Protein AF-A0A7S4AD33-F1 (afdb_monomer)

Structure (mmCIF, N/CA/C/O backbone):
data_AF-A0A7S4AD33-F1
#
_entry.id   AF-A0A7S4AD33-F1
#
loop_
_atom_site.group_PDB
_atom_site.id
_atom_site.type_symbol
_atom_site.label_atom_id
_atom_site.label_alt_id
_atom_site.label_comp_id
_atom_site.label_asym_id
_atom_site.label_entity_id
_atom_site.label_seq_id
_atom_site.pdbx_PDB_ins_code
_atom_site.Cartn_x
_atom_site.Cartn_y
_atom_site.Cartn_z
_atom_site.occupancy
_atom_site.B_iso_or_equiv
_atom_site.auth_seq_id
_atom_site.auth_comp_id
_atom_site.auth_asym_id
_atom_site.auth_atom_id
_atom_site.pdbx_PDB_model_num
ATOM 1 N N . GLY A 1 1 ? -2.928 -12.778 -34.251 1.00 42.62 1 GLY A N 1
ATOM 2 C CA . GLY A 1 1 ? -2.078 -11.945 -33.390 1.00 42.62 1 GLY A CA 1
ATOM 3 C C . GLY A 1 1 ? -2.208 -10.521 -33.848 1.00 42.62 1 GLY A C 1
ATOM 4 O O . GLY A 1 1 ? -2.125 -10.288 -35.050 1.00 42.62 1 GLY A O 1
ATOM 5 N N . GLN A 1 2 ? -2.496 -9.618 -32.921 1.00 41.31 2 GLN A N 1
ATOM 6 C CA . GLN A 1 2 ? -2.455 -8.182 -33.181 1.00 41.31 2 GLN A CA 1
ATOM 7 C C . GLN A 1 2 ? -1.004 -7.771 -33.483 1.00 41.31 2 GLN A C 1
ATOM 9 O O . GLN A 1 2 ? -0.071 -8.432 -33.030 1.00 41.31 2 GLN A O 1
ATOM 14 N N . GLY A 1 3 ? -0.801 -6.717 -34.276 1.00 52.88 3 GLY A N 1
ATOM 15 C CA . GLY A 1 3 ? 0.529 -6.319 -34.768 1.00 52.88 3 GLY A CA 1
ATOM 16 C C . GLY A 1 3 ? 1.547 -5.945 -33.682 1.00 52.88 3 GLY A C 1
ATOM 17 O O . GLY A 1 3 ? 2.739 -5.929 -33.966 1.00 52.88 3 GLY A O 1
ATOM 18 N N . TRP A 1 4 ? 1.092 -5.687 -32.454 1.00 61.00 4 TRP A N 1
ATOM 19 C CA . TRP A 1 4 ? 1.936 -5.358 -31.303 1.00 61.00 4 TRP A CA 1
ATOM 20 C C . TRP A 1 4 ? 2.467 -6.581 -30.543 1.00 61.00 4 TRP A C 1
ATOM 22 O O . TRP A 1 4 ? 3.297 -6.427 -29.656 1.00 61.00 4 TRP A O 1
ATOM 32 N N . GLU A 1 5 ? 2.021 -7.795 -30.879 1.00 49.59 5 GLU A N 1
ATOM 33 C CA . GLU A 1 5 ? 2.492 -9.019 -30.231 1.00 49.59 5 GLU A CA 1
ATOM 34 C C . GL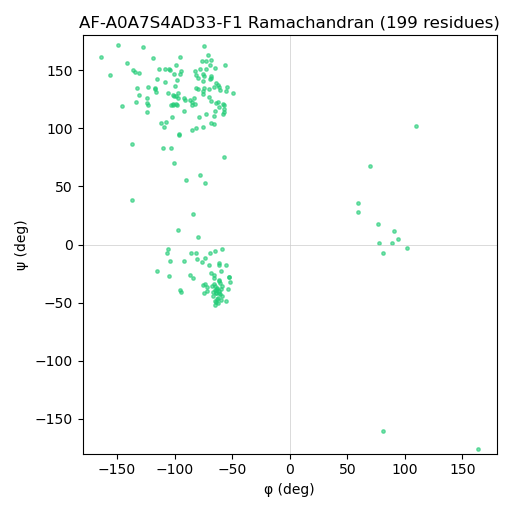U A 1 5 ? 2.741 -10.103 -31.294 1.00 49.59 5 GLU A C 1
ATOM 36 O O . GLU A 1 5 ? 1.841 -10.881 -31.649 1.00 49.59 5 GLU A O 1
ATOM 41 N N . PRO A 1 6 ? 3.948 -10.128 -31.896 1.00 60.38 6 PRO A N 1
ATOM 42 C CA . PRO A 1 6 ? 4.288 -11.128 -32.893 1.00 60.38 6 PRO A CA 1
ATOM 43 C C . PRO A 1 6 ? 4.329 -12.511 -32.232 1.00 60.38 6 PRO A C 1
ATOM 45 O O . PRO A 1 6 ? 5.272 -12.876 -31.535 1.00 60.38 6 PRO A O 1
ATOM 48 N N . TYR A 1 7 ? 3.285 -13.301 -32.464 1.00 63.06 7 TYR A N 1
ATOM 49 C CA . TYR A 1 7 ? 3.225 -14.693 -32.034 1.00 63.06 7 TYR A CA 1
ATOM 50 C C . TYR A 1 7 ? 4.018 -15.579 -33.001 1.00 63.06 7 TYR A C 1
ATOM 52 O O . TYR A 1 7 ? 4.005 -15.374 -34.220 1.00 63.06 7 TYR A O 1
ATOM 60 N N . ARG A 1 8 ? 4.696 -16.602 -32.469 1.00 64.00 8 ARG A N 1
ATOM 61 C CA . ARG A 1 8 ? 5.406 -17.585 -33.296 1.00 64.00 8 ARG A CA 1
ATOM 62 C C . ARG A 1 8 ? 4.412 -18.324 -34.197 1.00 64.00 8 ARG A C 1
ATOM 64 O O . ARG A 1 8 ? 3.508 -19.005 -33.719 1.00 64.00 8 ARG A O 1
ATOM 71 N N . GLY A 1 9 ? 4.583 -18.189 -35.511 1.00 67.69 9 GLY A N 1
ATOM 72 C CA . GLY A 1 9 ? 3.802 -18.928 -36.504 1.00 67.69 9 GLY A CA 1
ATOM 73 C C . GLY A 1 9 ? 4.213 -20.402 -36.604 1.00 67.69 9 GLY A C 1
ATOM 74 O O . GLY A 1 9 ? 5.250 -20.817 -36.091 1.00 67.69 9 GLY A O 1
ATOM 75 N N . ARG A 1 10 ? 3.430 -21.198 -37.343 1.00 69.31 10 ARG A N 1
ATOM 76 C CA . ARG A 1 10 ? 3.645 -22.648 -37.551 1.00 69.31 10 ARG A CA 1
ATOM 77 C C . ARG A 1 10 ? 5.051 -23.022 -38.055 1.00 69.31 10 ARG A C 1
ATOM 79 O O . ARG A 1 10 ? 5.521 -24.113 -37.766 1.00 69.31 10 ARG A O 1
ATOM 86 N N . TYR A 1 11 ? 5.712 -22.117 -38.776 1.00 66.81 11 TYR A N 1
ATOM 87 C CA . TYR A 1 11 ? 7.057 -22.300 -39.342 1.00 66.81 11 TYR A CA 1
ATOM 88 C C . TYR A 1 11 ? 8.186 -21.701 -38.470 1.00 66.81 11 TYR A C 1
ATOM 90 O O . TYR A 1 11 ? 9.312 -21.547 -38.926 1.00 66.81 11 TYR A O 1
ATOM 98 N N . SER A 1 12 ? 7.884 -21.321 -37.219 1.00 61.59 12 SER A N 1
ATOM 99 C CA . SER A 1 12 ? 8.840 -20.790 -36.224 1.00 61.59 12 SER A CA 1
ATOM 100 C C . SER A 1 12 ? 9.180 -21.809 -35.116 1.00 61.59 12 SER A C 1
ATOM 102 O O . SER A 1 12 ? 10.005 -21.538 -34.240 1.00 61.59 12 SER A O 1
ATOM 104 N N . ALA A 1 13 ? 8.546 -22.986 -35.132 1.00 58.34 13 ALA A N 1
ATOM 105 C CA . ALA A 1 13 ? 8.837 -24.080 -34.209 1.00 58.34 13 ALA A CA 1
ATOM 106 C C . ALA A 1 13 ? 10.049 -24.900 -34.683 1.00 58.34 13 ALA A C 1
ATOM 108 O O . ALA A 1 13 ? 10.265 -25.058 -35.882 1.00 58.34 13 ALA A O 1
ATOM 109 N N . THR A 1 14 ? 10.797 -25.468 -33.735 1.00 54.62 14 THR A N 1
ATOM 110 C CA . THR A 1 14 ? 12.026 -26.268 -33.930 1.00 54.62 14 THR A CA 1
ATOM 111 C C . THR A 1 14 ? 11.877 -27.473 -34.865 1.00 54.62 14 THR A C 1
ATOM 113 O O . THR A 1 14 ? 12.875 -27.980 -35.358 1.00 54.62 14 THR A O 1
ATOM 116 N N . THR A 1 15 ? 10.653 -27.930 -35.134 1.00 54.78 15 THR A N 1
ATOM 117 C CA . THR A 1 15 ? 10.349 -29.044 -36.049 1.00 54.78 15 THR A CA 1
ATOM 118 C C . THR A 1 15 ? 10.076 -28.614 -37.496 1.00 54.78 15 THR A C 1
ATOM 120 O O . THR A 1 15 ? 10.084 -29.454 -38.393 1.00 54.78 15 THR A O 1
ATOM 123 N N . HIS A 1 16 ? 9.845 -27.321 -37.743 1.00 56.94 16 HIS A N 1
ATOM 124 C CA . HIS A 1 16 ? 9.573 -26.742 -39.065 1.00 56.94 16 HIS A CA 1
ATOM 125 C C . HIS A 1 16 ? 10.345 -25.432 -39.263 1.00 56.94 16 HIS A C 1
ATOM 127 O O . HIS A 1 16 ? 9.817 -24.468 -39.821 1.00 56.94 16 HIS A O 1
ATOM 133 N N . THR A 1 17 ? 11.579 -25.381 -38.764 1.00 61.03 17 THR A N 1
ATOM 134 C CA . THR A 1 17 ? 12.491 -24.265 -38.992 1.00 61.03 17 THR A CA 1
ATOM 135 C C . THR A 1 17 ? 12.816 -24.184 -40.474 1.00 61.03 17 THR A C 1
ATOM 137 O O . THR A 1 17 ? 13.310 -25.138 -41.068 1.00 61.03 17 THR A O 1
ATOM 140 N N . VAL A 1 18 ? 12.525 -23.035 -41.079 1.00 68.75 18 VAL A N 1
ATOM 141 C CA . VAL A 1 18 ? 12.970 -22.724 -42.435 1.00 68.75 18 VAL A CA 1
ATOM 142 C C . VAL A 1 18 ? 14.476 -22.448 -42.364 1.00 68.75 18 VAL A C 1
ATOM 144 O O . VAL A 1 18 ? 14.858 -21.466 -41.723 1.00 68.75 18 VAL A O 1
ATOM 147 N N . PRO A 1 19 ? 15.345 -23.298 -42.942 1.00 70.44 19 PRO A N 1
ATOM 148 C CA . PRO A 1 19 ? 16.782 -23.082 -42.867 1.00 70.44 19 PRO A CA 1
ATOM 149 C C . PRO A 1 19 ? 17.160 -21.867 -43.719 1.00 70.44 19 PRO A C 1
ATOM 151 O O . PRO A 1 19 ? 16.810 -21.790 -44.899 1.00 70.44 19 PRO A O 1
ATOM 154 N N . LEU A 1 20 ? 17.873 -20.922 -43.108 1.00 75.06 20 LEU A N 1
ATOM 155 C CA . LEU A 1 20 ? 18.565 -19.846 -43.808 1.00 75.06 20 LEU A CA 1
ATOM 156 C C . LEU A 1 20 ? 19.991 -20.330 -44.082 1.00 75.06 20 LEU A C 1
ATOM 158 O O . LEU A 1 20 ? 20.739 -20.593 -43.141 1.00 75.06 20 LEU A O 1
ATOM 162 N N . SER A 1 21 ? 20.347 -20.496 -45.354 1.00 76.19 21 SER A N 1
ATOM 163 C CA . SER A 1 21 ? 21.690 -20.899 -45.767 1.00 76.19 21 SER A CA 1
ATOM 164 C C . SER A 1 21 ? 22.393 -19.706 -46.396 1.00 76.19 21 SER A C 1
ATOM 166 O O . SER A 1 21 ? 22.090 -19.307 -47.517 1.00 76.19 21 SER A O 1
ATOM 168 N N . CYS A 1 22 ? 23.325 -19.134 -45.648 1.00 74.62 22 CYS A N 1
ATOM 169 C CA . CYS A 1 22 ? 24.285 -18.159 -46.145 1.00 74.62 22 CYS A CA 1
ATOM 170 C C . CYS A 1 22 ? 25.600 -18.915 -46.366 1.00 74.62 22 CYS A C 1
ATOM 172 O O . CYS A 1 22 ? 26.504 -18.842 -45.541 1.00 74.62 22 CYS A O 1
ATOM 174 N N . ALA A 1 23 ? 25.647 -19.783 -47.378 1.00 67.88 23 ALA A N 1
ATOM 175 C CA . ALA A 1 23 ? 26.910 -20.398 -47.778 1.00 67.88 23 ALA A CA 1
ATOM 176 C C . ALA A 1 23 ? 27.740 -19.361 -48.547 1.00 67.88 23 ALA A C 1
ATOM 178 O O . ALA A 1 23 ? 27.151 -18.530 -49.240 1.00 67.88 23 ALA A O 1
ATOM 179 N N . ASP A 1 24 ? 29.068 -19.433 -48.412 1.00 56.62 24 ASP A N 1
ATOM 180 C CA . ASP A 1 24 ? 30.075 -18.522 -48.978 1.00 56.62 24 ASP A CA 1
ATOM 181 C C . ASP A 1 24 ? 29.979 -18.407 -50.509 1.00 56.62 24 ASP A C 1
ATOM 183 O O . ASP A 1 24 ? 30.762 -18.974 -51.270 1.00 56.62 24 ASP A O 1
ATOM 187 N N . SER A 1 25 ? 28.979 -17.677 -50.985 1.00 56.38 25 SER A N 1
ATOM 188 C CA . SER A 1 25 ? 28.966 -17.127 -52.326 1.00 56.38 25 SER A CA 1
ATOM 189 C C . SER A 1 25 ? 29.835 -15.875 -52.290 1.00 56.38 25 SER A C 1
ATOM 191 O O . SER A 1 25 ? 29.692 -15.049 -51.391 1.00 56.38 25 SER A O 1
ATOM 193 N N . GLU A 1 26 ? 30.724 -15.695 -53.268 1.00 58.75 26 GLU A N 1
ATOM 194 C CA . GLU A 1 26 ? 31.590 -14.504 -53.374 1.00 58.75 26 GLU A CA 1
ATOM 195 C C . GLU A 1 26 ? 30.806 -13.169 -53.468 1.00 58.75 26 GLU A C 1
ATOM 197 O O . GLU A 1 26 ? 31.396 -12.093 -53.469 1.00 58.75 26 GLU A O 1
ATOM 202 N N . LEU A 1 27 ? 29.469 -13.238 -53.517 1.00 62.09 27 LEU A N 1
ATOM 203 C CA . LEU A 1 27 ? 28.508 -12.136 -53.575 1.00 62.09 27 LEU A CA 1
ATOM 204 C C . LEU A 1 27 ? 27.733 -11.907 -52.257 1.00 62.09 27 LEU A C 1
ATOM 206 O O . LEU A 1 27 ? 27.036 -10.903 -52.148 1.00 62.09 27 LEU A O 1
ATOM 210 N N . GLY A 1 28 ? 27.870 -12.779 -51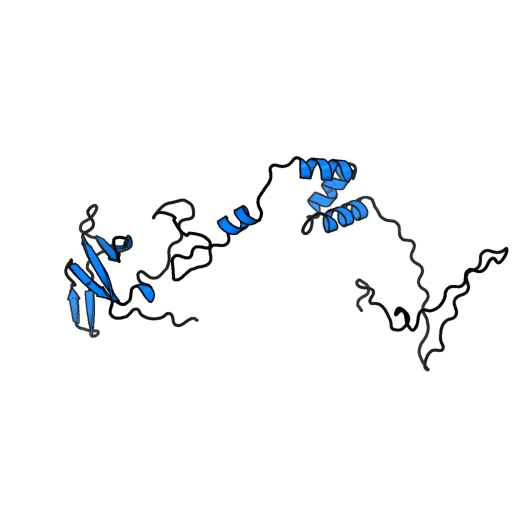.246 1.00 68.69 28 GLY A N 1
ATOM 211 C CA . GLY A 1 28 ? 27.282 -12.586 -49.910 1.00 68.69 28 GLY A CA 1
ATOM 212 C C . GLY A 1 28 ? 25.774 -12.853 -49.791 1.00 68.69 28 GLY A C 1
ATOM 213 O O . GLY A 1 28 ? 25.155 -12.427 -48.815 1.00 68.69 28 GLY A O 1
ATOM 214 N N . ASP A 1 29 ? 25.168 -13.556 -50.749 1.00 75.12 29 ASP A N 1
ATOM 215 C CA . ASP A 1 29 ? 23.722 -13.786 -50.766 1.00 75.12 29 ASP A CA 1
ATOM 216 C C . ASP A 1 29 ? 23.296 -14.938 -49.836 1.00 75.12 29 ASP A C 1
ATOM 218 O O . ASP A 1 29 ? 23.861 -16.035 -49.852 1.00 75.12 29 ASP A O 1
ATOM 222 N N . CYS A 1 30 ? 22.236 -14.711 -49.052 1.00 77.12 30 CYS A N 1
ATOM 223 C CA . CYS A 1 30 ? 21.599 -15.722 -48.205 1.00 77.12 30 CYS A CA 1
ATOM 224 C C . CYS A 1 30 ? 20.354 -16.309 -48.883 1.00 77.12 30 CYS A C 1
ATOM 226 O O . CYS A 1 30 ? 19.426 -15.583 -49.248 1.00 77.12 30 CYS A O 1
ATOM 228 N N . LEU A 1 31 ? 20.284 -17.638 -48.979 1.00 75.25 31 LEU A N 1
ATOM 229 C CA . LEU A 1 31 ? 19.150 -18.359 -49.557 1.00 75.25 31 LEU A CA 1
ATOM 230 C C . LEU A 1 31 ? 18.218 -18.896 -48.464 1.00 75.25 31 LEU A C 1
ATOM 232 O O . LEU A 1 31 ? 18.656 -19.477 -47.468 1.00 75.25 31 LEU A O 1
ATOM 236 N N . ILE A 1 32 ? 16.908 -18.735 -48.673 1.00 78.75 32 ILE A N 1
ATOM 237 C CA . ILE A 1 32 ? 15.856 -19.260 -47.796 1.00 78.75 32 ILE A CA 1
ATOM 238 C C . ILE A 1 32 ? 14.890 -20.151 -48.587 1.00 78.75 32 ILE A C 1
ATOM 240 O O . ILE A 1 32 ? 14.318 -19.734 -49.594 1.00 78.75 32 ILE A O 1
ATOM 244 N N . PHE A 1 33 ? 14.678 -21.385 -48.121 1.00 76.06 33 PHE A N 1
ATOM 245 C CA . PHE A 1 33 ? 13.778 -22.345 -48.772 1.00 76.06 33 PHE A CA 1
ATOM 246 C C . PHE A 1 33 ? 12.390 -22.333 -48.128 1.00 76.06 33 PHE A C 1
ATOM 248 O O . PHE A 1 33 ? 12.143 -23.019 -47.139 1.00 76.06 33 PHE A O 1
ATOM 255 N N . LEU A 1 34 ? 11.463 -21.558 -48.690 1.00 77.94 34 LEU A N 1
ATOM 256 C CA . LEU A 1 34 ? 10.093 -21.464 -48.181 1.00 77.94 34 LEU A CA 1
ATOM 257 C C . LEU A 1 34 ? 9.267 -22.721 -48.545 1.00 77.94 34 LEU A C 1
ATOM 259 O O . LEU A 1 34 ? 9.272 -23.131 -49.707 1.00 77.94 34 LEU A O 1
ATOM 263 N N . PRO A 1 35 ? 8.532 -23.337 -47.597 1.00 79.31 35 PRO A N 1
ATOM 264 C CA . PRO A 1 35 ? 7.736 -24.529 -47.881 1.00 79.31 35 PRO A CA 1
ATOM 265 C C . PRO A 1 35 ? 6.537 -24.226 -48.799 1.00 79.31 35 PRO A C 1
ATOM 267 O O . PRO A 1 35 ? 6.081 -23.086 -48.883 1.00 79.31 35 PRO A O 1
ATOM 270 N N . PRO A 1 36 ? 5.978 -25.232 -49.494 1.00 79.81 36 PRO A N 1
ATOM 271 C CA . PRO A 1 36 ? 4.828 -25.017 -50.366 1.00 79.81 36 PRO A CA 1
ATOM 272 C C . PRO A 1 36 ? 3.580 -24.602 -49.570 1.00 79.81 36 PRO A C 1
ATOM 274 O O . PRO A 1 36 ? 3.242 -25.188 -48.538 1.00 79.81 36 PRO A O 1
ATOM 277 N N . LEU A 1 37 ? 2.866 -23.591 -50.068 1.00 78.88 37 LEU A N 1
ATOM 278 C CA . LEU A 1 37 ? 1.636 -23.069 -49.469 1.00 78.88 37 LEU A CA 1
ATOM 279 C C . LEU A 1 37 ? 0.383 -23.708 -50.088 1.00 78.88 37 LEU A C 1
ATOM 281 O O . LEU A 1 37 ? 0.358 -24.037 -51.269 1.00 78.88 37 LEU A O 1
ATOM 285 N N . SER A 1 38 ? -0.695 -23.834 -49.304 1.00 83.44 38 SER A N 1
ATOM 286 C CA . SER A 1 38 ? -2.012 -24.239 -49.818 1.00 83.44 38 SER A CA 1
ATOM 287 C C . SER A 1 38 ? -2.634 -23.148 -50.703 1.00 83.44 38 SER A C 1
ATOM 289 O O . SER A 1 38 ? -2.346 -21.962 -50.519 1.00 83.44 38 SER A O 1
ATOM 291 N N . ALA A 1 39 ? -3.526 -23.539 -51.622 1.00 84.81 39 ALA A N 1
ATOM 292 C CA . ALA A 1 39 ? -4.164 -22.629 -52.576 1.00 84.81 39 ALA A CA 1
ATOM 293 C C . ALA A 1 39 ? -4.752 -21.377 -51.890 1.00 84.81 39 ALA A C 1
ATOM 295 O O . ALA A 1 39 ? -5.442 -21.474 -50.874 1.00 84.81 39 ALA A O 1
ATOM 296 N N . GLY A 1 40 ? -4.433 -20.198 -52.434 1.00 85.25 40 GLY A N 1
ATOM 297 C CA . GLY A 1 40 ? -4.889 -18.898 -51.926 1.00 85.25 40 GLY A CA 1
ATOM 298 C C . GLY A 1 40 ? -4.001 -18.242 -50.859 1.00 85.25 40 GLY A C 1
ATOM 299 O O . GLY A 1 40 ? -4.333 -17.153 -50.395 1.00 85.25 40 GLY A O 1
ATOM 300 N N . ARG A 1 41 ? -2.869 -18.845 -50.468 1.00 80.75 41 ARG A N 1
ATOM 301 C CA . ARG A 1 41 ? -1.919 -18.252 -49.505 1.00 80.75 41 ARG A CA 1
ATOM 302 C C . ARG A 1 41 ? -0.661 -17.722 -50.193 1.00 80.75 41 ARG A C 1
ATOM 304 O O . ARG A 1 41 ? -0.240 -18.246 -51.218 1.00 80.75 41 ARG A O 1
ATOM 311 N N . LYS A 1 42 ? -0.046 -16.695 -49.601 1.00 81.50 42 LYS A N 1
ATOM 312 C CA . LYS A 1 42 ? 1.214 -16.087 -50.058 1.00 81.50 42 LYS A CA 1
ATOM 313 C C . LYS A 1 42 ? 2.134 -15.833 -48.864 1.00 81.50 42 LYS A C 1
ATOM 315 O O . LYS A 1 42 ? 1.646 -15.588 -47.761 1.00 81.50 42 LYS A O 1
ATOM 320 N N . TYR A 1 43 ? 3.444 -15.874 -49.089 1.00 78.62 43 TYR A N 1
ATOM 321 C CA . TYR A 1 43 ? 4.423 -15.378 -48.124 1.00 78.62 43 TYR A CA 1
ATOM 322 C C . TYR A 1 43 ? 4.554 -13.861 -48.246 1.00 78.62 43 TYR A C 1
ATOM 324 O O . TYR A 1 43 ? 4.447 -13.311 -49.340 1.00 78.62 43 TYR A O 1
ATOM 332 N N . VAL A 1 44 ? 4.795 -13.196 -47.119 1.00 78.19 44 VAL A N 1
ATOM 333 C CA . VAL A 1 44 ? 5.124 -11.771 -47.071 1.00 78.19 44 VAL A CA 1
ATOM 334 C C . VAL A 1 44 ? 6.447 -11.650 -46.337 1.00 78.19 44 VAL A C 1
ATOM 336 O O . VAL A 1 44 ? 6.520 -11.971 -45.151 1.00 78.19 44 VAL A O 1
ATOM 339 N N . LEU A 1 45 ? 7.484 -11.212 -47.048 1.00 73.62 45 LEU A N 1
ATOM 340 C CA . LEU A 1 45 ? 8.747 -10.831 -46.434 1.00 73.62 45 LEU A CA 1
ATOM 341 C C . LEU A 1 45 ? 8.609 -9.395 -45.936 1.00 73.62 45 LEU A C 1
ATOM 343 O O . LEU A 1 45 ? 8.210 -8.509 -46.690 1.00 73.62 45 LEU A O 1
ATOM 347 N N . LYS A 1 46 ? 8.907 -9.179 -44.658 1.00 76.44 46 LYS A N 1
ATOM 348 C CA . LYS A 1 46 ? 8.988 -7.844 -44.072 1.00 76.44 46 LYS A CA 1
ATOM 349 C C . LYS A 1 4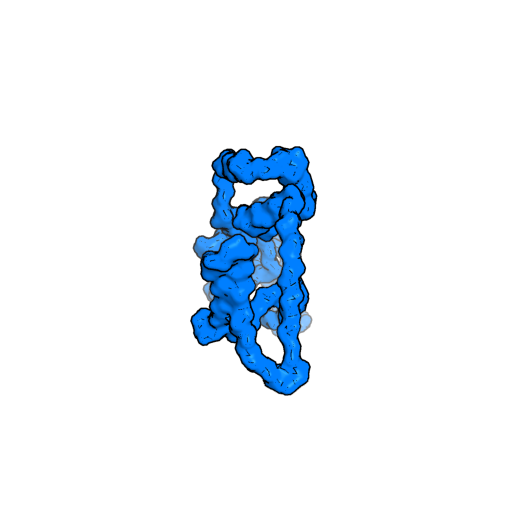6 ? 10.373 -7.690 -43.476 1.00 76.44 46 LYS A C 1
ATOM 351 O O . LYS A 1 46 ? 10.745 -8.472 -42.604 1.00 76.44 46 LYS A O 1
ATOM 356 N N . SER A 1 47 ? 11.118 -6.712 -43.963 1.00 75.00 47 SER A N 1
ATOM 357 C CA . SER A 1 47 ? 12.307 -6.207 -43.295 1.00 75.00 47 SER A CA 1
ATOM 358 C C . SER A 1 47 ? 11.915 -4.987 -42.472 1.00 75.00 47 SER A C 1
ATOM 360 O O . SER A 1 47 ? 11.008 -4.234 -42.832 1.00 75.00 47 SER A O 1
ATOM 362 N N . TYR A 1 48 ? 12.587 -4.824 -41.344 1.00 75.62 48 TYR A N 1
ATOM 363 C CA . TYR A 1 48 ? 12.449 -3.660 -40.489 1.00 75.62 48 TYR A CA 1
ATOM 364 C C . TYR A 1 48 ? 13.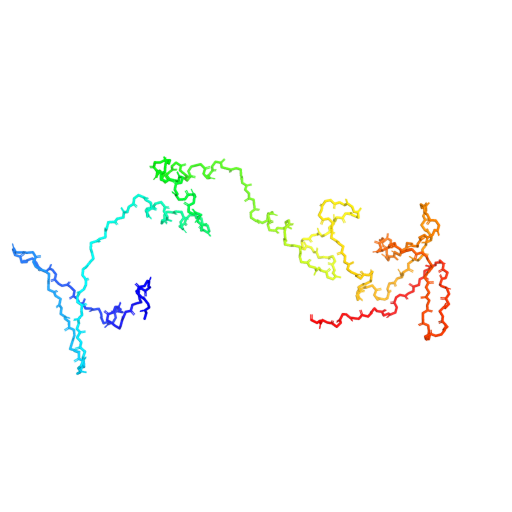857 -3.177 -40.185 1.00 75.62 48 TYR A C 1
ATOM 366 O O . TYR A 1 48 ? 14.695 -3.972 -39.761 1.00 75.62 48 TYR A O 1
ATOM 374 N N . GLU A 1 49 ? 14.114 -1.894 -40.396 1.00 76.31 49 GLU A N 1
ATOM 375 C CA . GLU A 1 49 ? 15.269 -1.245 -39.790 1.00 76.31 49 GLU A CA 1
ATOM 376 C C . GLU A 1 49 ? 14.868 -0.858 -38.372 1.00 76.31 49 GLU A C 1
ATOM 378 O O . GLU A 1 49 ? 13.863 -0.179 -38.158 1.00 76.31 49 GLU A O 1
ATOM 383 N N . TYR A 1 50 ? 15.603 -1.378 -37.392 1.00 70.00 50 TYR A N 1
ATOM 384 C CA . TYR A 1 50 ? 15.318 -1.143 -35.988 1.00 70.00 50 TYR A CA 1
ATOM 385 C C . TYR A 1 50 ? 16.392 -0.231 -35.404 1.00 70.00 50 TYR A C 1
ATOM 387 O O . TYR A 1 50 ? 17.496 -0.682 -35.107 1.00 70.00 50 TYR A O 1
ATOM 395 N N . SER A 1 51 ? 16.065 1.050 -35.250 1.00 78.94 51 SER A N 1
ATOM 396 C CA . SER A 1 51 ? 16.852 2.000 -34.465 1.00 78.94 51 SER A CA 1
ATOM 397 C C . SER A 1 51 ? 16.189 2.180 -33.104 1.00 78.94 51 SER A C 1
ATOM 399 O O . SER A 1 51 ? 14.995 2.473 -33.041 1.00 78.94 51 SER A O 1
ATOM 401 N N . ILE A 1 52 ? 16.949 2.010 -32.027 1.00 80.62 52 ILE A N 1
ATOM 402 C CA . ILE A 1 52 ? 16.475 2.298 -30.672 1.0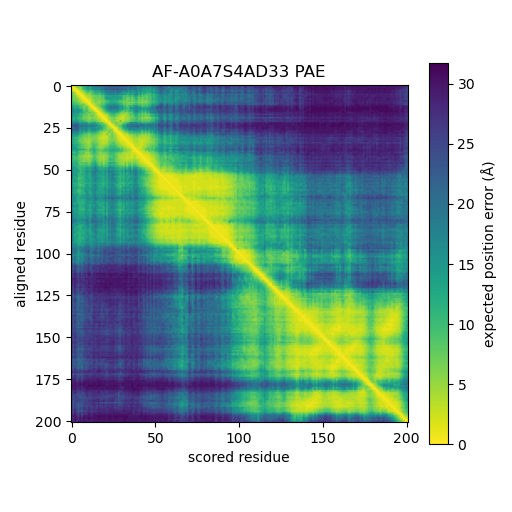0 80.62 52 ILE A CA 1
ATOM 403 C C . ILE A 1 52 ? 16.826 3.750 -30.366 1.00 80.62 52 ILE A C 1
ATOM 405 O O . ILE A 1 52 ? 17.986 4.130 -30.507 1.00 80.62 52 ILE A O 1
ATOM 409 N N . GLY A 1 53 ? 15.841 4.568 -29.993 1.00 87.81 53 GLY A N 1
ATOM 410 C CA . GLY A 1 53 ? 16.127 5.892 -29.444 1.00 87.81 53 GLY A CA 1
ATOM 411 C C . GLY A 1 53 ? 16.595 5.793 -27.991 1.00 87.81 53 GLY A C 1
ATOM 412 O O . GLY A 1 53 ? 16.246 4.845 -27.293 1.00 87.81 53 GLY A O 1
ATOM 413 N N . GLU A 1 54 ? 17.308 6.801 -27.489 1.00 89.56 54 GLU A N 1
ATOM 414 C CA . GLU A 1 54 ? 17.766 6.842 -26.085 1.00 89.56 54 GLU A CA 1
ATOM 415 C C . GLU A 1 54 ? 16.609 6.644 -25.089 1.00 89.56 54 GLU A C 1
ATOM 417 O O . GLU A 1 54 ? 16.721 5.903 -24.115 1.00 89.56 54 GLU A O 1
ATOM 422 N N . ARG A 1 55 ? 15.439 7.221 -25.392 1.00 91.00 55 ARG A N 1
ATOM 423 C CA . ARG A 1 55 ? 14.206 7.034 -24.614 1.00 91.00 55 ARG A CA 1
ATOM 424 C C . ARG A 1 55 ? 13.700 5.591 -24.611 1.00 91.00 55 ARG A C 1
ATOM 426 O O . ARG A 1 55 ? 13.194 5.128 -23.591 1.00 91.00 55 ARG A O 1
ATOM 433 N N . ASP A 1 56 ? 13.820 4.885 -25.730 1.00 90.12 56 ASP A N 1
ATOM 434 C CA . ASP A 1 56 ? 13.393 3.488 -25.833 1.00 90.12 56 ASP A CA 1
ATOM 435 C C . ASP A 1 56 ? 14.363 2.563 -25.083 1.00 90.12 56 ASP A C 1
ATOM 437 O O . ASP A 1 56 ? 13.937 1.564 -24.497 1.00 90.12 56 ASP A O 1
ATOM 441 N N . GLU A 1 57 ? 15.660 2.895 -25.064 1.00 90.75 57 GLU A N 1
ATOM 442 C CA . GLU A 1 57 ? 16.656 2.205 -24.235 1.00 90.75 57 GLU A CA 1
ATOM 443 C C . GLU A 1 57 ? 16.359 2.393 -22.746 1.00 90.75 57 GLU A C 1
ATOM 445 O O . GLU A 1 57 ? 16.245 1.396 -22.026 1.00 90.75 57 GLU A O 1
ATOM 450 N N . ALA A 1 58 ? 16.126 3.638 -22.318 1.00 92.94 58 ALA A N 1
ATOM 451 C CA . ALA A 1 58 ? 15.732 3.979 -20.953 1.00 92.94 58 ALA A CA 1
ATOM 452 C C . ALA A 1 58 ? 14.468 3.221 -20.517 1.00 92.94 58 ALA A C 1
ATOM 454 O O . ALA A 1 58 ? 14.442 2.584 -19.461 1.00 92.94 58 ALA A O 1
ATOM 455 N N . ALA A 1 59 ? 13.426 3.232 -21.356 1.00 91.94 59 ALA A N 1
ATOM 456 C CA . ALA A 1 59 ? 12.173 2.534 -21.085 1.00 91.94 59 ALA A CA 1
ATOM 457 C C . ALA A 1 59 ? 12.392 1.024 -20.918 1.00 91.94 59 ALA A C 1
ATOM 459 O O . ALA A 1 59 ? 11.954 0.441 -19.928 1.00 91.94 59 ALA A O 1
ATOM 460 N N . ARG A 1 60 ? 13.138 0.390 -21.832 1.00 91.25 60 ARG A N 1
ATOM 461 C CA . ARG A 1 60 ? 13.444 -1.050 -21.765 1.00 91.25 60 ARG A CA 1
ATOM 462 C C . ARG A 1 60 ? 14.262 -1.427 -20.544 1.00 91.25 60 ARG A C 1
ATOM 464 O O . ARG A 1 60 ? 14.071 -2.513 -19.996 1.00 91.25 60 ARG A O 1
ATOM 471 N N . PHE A 1 61 ? 15.210 -0.581 -20.157 1.00 93.00 61 PHE A N 1
ATOM 472 C CA . PHE A 1 61 ? 16.000 -0.801 -18.957 1.00 93.00 61 PHE A CA 1
ATOM 473 C C . PHE A 1 61 ? 15.110 -0.742 -17.715 1.00 93.00 61 PHE A C 1
ATOM 475 O O . PHE A 1 61 ? 15.074 -1.705 -16.947 1.00 93.00 61 PHE A O 1
ATOM 482 N N . LEU A 1 62 ? 14.332 0.332 -17.568 1.00 92.81 62 LEU A N 1
ATOM 483 C CA . LEU A 1 62 ? 13.459 0.535 -16.417 1.00 92.81 62 LEU A CA 1
ATOM 484 C C . LEU A 1 62 ? 12.329 -0.500 -16.343 1.00 92.81 62 LEU A C 1
ATOM 486 O O . LEU A 1 62 ? 11.988 -0.938 -15.249 1.00 92.81 62 LEU A O 1
ATOM 490 N N . GLU A 1 63 ? 11.788 -0.972 -17.466 1.00 91.12 63 GLU A N 1
ATOM 491 C CA . GLU A 1 63 ? 10.820 -2.081 -17.483 1.00 91.12 63 GLU A CA 1
ATOM 492 C C . GLU A 1 63 ? 11.402 -3.390 -16.932 1.00 91.12 63 GLU A C 1
ATOM 494 O O . GLU A 1 63 ? 10.677 -4.205 -16.364 1.00 91.12 63 GLU A O 1
ATOM 499 N N . ARG A 1 64 ? 12.711 -3.615 -17.097 1.00 90.06 64 ARG A N 1
ATOM 500 C CA . ARG A 1 64 ? 13.386 -4.823 -16.595 1.00 90.06 64 ARG A CA 1
ATOM 501 C C . ARG A 1 64 ? 13.788 -4.710 -15.131 1.00 90.06 64 ARG A C 1
ATOM 503 O O . ARG A 1 64 ? 13.908 -5.735 -14.462 1.00 90.06 64 ARG A O 1
ATOM 510 N N . THR A 1 65 ? 14.055 -3.499 -14.651 1.00 90.12 65 THR A N 1
ATOM 511 C CA . THR A 1 65 ? 14.597 -3.257 -13.306 1.00 90.12 65 THR A CA 1
ATOM 512 C C . THR A 1 65 ? 13.555 -2.749 -12.311 1.00 90.12 65 THR A C 1
ATOM 514 O O . THR A 1 65 ? 13.796 -2.797 -11.105 1.00 90.12 65 THR A O 1
ATOM 517 N N . THR A 1 66 ? 12.387 -2.310 -12.784 1.00 89.06 66 THR A N 1
ATOM 518 C CA . THR A 1 66 ? 11.292 -1.768 -11.966 1.00 89.06 66 THR A CA 1
ATOM 519 C C . THR A 1 66 ? 9.967 -2.477 -12.268 1.00 89.06 66 THR A C 1
ATOM 521 O O . THR A 1 66 ? 9.851 -3.227 -13.231 1.00 89.06 66 THR A O 1
ATOM 524 N N . PHE A 1 67 ? 8.931 -2.231 -11.460 1.00 84.00 67 PHE A N 1
ATOM 525 C CA . PHE A 1 67 ? 7.577 -2.766 -11.685 1.00 84.00 67 PHE A CA 1
ATOM 526 C C . PHE A 1 67 ? 6.734 -1.913 -12.655 1.00 84.00 67 PHE A C 1
ATOM 528 O O . PHE A 1 67 ? 5.506 -1.928 -12.584 1.00 84.00 67 PHE A O 1
ATOM 535 N N . GLY A 1 68 ? 7.394 -1.179 -13.553 1.00 84.06 68 GLY A N 1
ATOM 536 C CA . GLY A 1 68 ? 6.776 -0.255 -14.499 1.00 84.06 68 GLY A CA 1
ATOM 537 C C . GLY A 1 68 ? 7.092 1.189 -14.134 1.00 84.06 68 GLY A C 1
ATOM 538 O O . GLY A 1 68 ? 6.483 1.750 -13.225 1.00 84.06 68 GLY A O 1
ATOM 539 N N . ALA A 1 69 ? 8.044 1.781 -14.854 1.00 90.12 69 ALA A N 1
ATOM 540 C CA . ALA A 1 69 ? 8.377 3.188 -14.708 1.00 90.12 69 ALA A CA 1
ATOM 541 C C . ALA A 1 69 ? 7.305 4.081 -15.339 1.00 90.12 69 ALA A C 1
ATOM 543 O O . ALA A 1 69 ? 6.701 3.762 -16.367 1.00 90.12 69 ALA A O 1
ATOM 544 N N . THR A 1 70 ? 7.085 5.229 -14.717 1.00 93.06 70 THR A N 1
ATOM 545 C CA . THR A 1 70 ? 6.247 6.296 -15.258 1.00 93.06 70 THR A CA 1
ATOM 546 C C . THR A 1 70 ? 6.948 6.996 -16.421 1.00 93.06 70 THR A C 1
ATOM 548 O O . THR A 1 70 ? 8.174 7.004 -16.527 1.00 93.06 70 THR A O 1
ATOM 551 N N . THR A 1 71 ? 6.181 7.654 -17.293 1.00 93.31 71 THR A N 1
ATOM 552 C CA . THR A 1 71 ? 6.751 8.408 -18.423 1.00 93.31 71 THR A CA 1
ATOM 553 C C . THR A 1 71 ? 7.714 9.502 -17.964 1.00 93.31 71 THR A C 1
ATOM 555 O O . THR A 1 71 ? 8.736 9.711 -18.606 1.00 93.31 71 THR A O 1
ATOM 558 N N . SER A 1 72 ? 7.420 10.149 -16.832 1.00 94.56 72 SER A N 1
ATOM 559 C CA . SER A 1 72 ? 8.289 11.156 -16.217 1.00 94.56 72 SER A CA 1
ATOM 560 C C . SER A 1 72 ? 9.619 10.588 -15.730 1.00 94.56 72 SER A C 1
ATOM 562 O O . SER A 1 72 ? 10.632 11.268 -15.831 1.00 94.56 72 SER A O 1
ATOM 564 N N . GLU A 1 73 ? 9.636 9.356 -15.216 1.00 91.69 73 GLU A N 1
ATOM 565 C CA . GLU A 1 73 ? 10.875 8.703 -14.772 1.00 91.69 73 GLU A CA 1
ATOM 566 C C . GLU A 1 73 ? 11.745 8.295 -15.960 1.00 91.69 73 GLU A C 1
ATOM 568 O O . GLU A 1 73 ? 12.961 8.437 -15.896 1.00 91.69 73 GLU A O 1
ATOM 573 N N . ILE A 1 74 ? 11.130 7.854 -17.062 1.00 94.38 74 ILE A N 1
ATOM 574 C CA . ILE A 1 74 ? 11.848 7.557 -18.308 1.00 94.38 74 ILE A CA 1
ATOM 575 C C . ILE A 1 74 ? 12.487 8.836 -18.865 1.00 94.38 74 ILE A C 1
ATOM 577 O O . ILE A 1 74 ? 13.663 8.830 -19.214 1.00 94.38 74 ILE A O 1
ATOM 581 N N . ASP A 1 75 ? 11.736 9.940 -18.916 1.00 94.62 75 ASP A N 1
ATOM 582 C CA . ASP A 1 75 ? 12.250 11.226 -19.405 1.00 94.62 75 ASP A CA 1
ATOM 583 C C . ASP A 1 75 ? 13.373 11.778 -18.512 1.00 94.62 75 ASP A C 1
ATOM 585 O O . ASP A 1 75 ? 14.370 12.291 -19.023 1.00 94.62 75 ASP A O 1
ATOM 589 N N . ALA A 1 76 ? 13.252 11.623 -17.190 1.00 93.12 76 ALA A N 1
ATOM 590 C CA . ALA A 1 76 ? 14.306 11.991 -16.248 1.00 93.12 76 ALA A CA 1
ATOM 591 C C . ALA A 1 76 ? 15.570 11.137 -16.440 1.00 93.12 76 ALA A C 1
ATOM 593 O O . ALA A 1 76 ? 16.670 11.674 -16.469 1.00 93.12 76 ALA A O 1
ATOM 594 N N . PHE A 1 77 ? 15.417 9.828 -16.653 1.00 92.75 77 PHE A N 1
ATOM 595 C CA . PHE A 1 77 ? 16.544 8.920 -16.875 1.00 92.75 77 PHE A CA 1
ATOM 596 C C . PHE A 1 77 ? 17.356 9.278 -18.128 1.00 92.75 77 PHE A C 1
ATOM 598 O O . PHE A 1 77 ? 18.586 9.239 -18.111 1.00 92.75 77 PHE A O 1
ATOM 605 N N . VAL A 1 78 ? 16.668 9.669 -19.207 1.00 93.44 78 VAL A N 1
ATOM 606 C CA . VAL A 1 78 ? 17.317 10.163 -20.431 1.00 93.44 78 VAL A CA 1
ATOM 607 C C . VAL A 1 78 ? 18.026 11.492 -20.168 1.00 93.44 78 VAL A C 1
ATOM 609 O O . VAL A 1 78 ? 19.169 11.665 -20.583 1.00 93.44 78 VAL A O 1
ATOM 612 N N . ALA A 1 79 ? 17.381 12.419 -19.450 1.00 91.50 79 ALA A N 1
ATOM 613 C CA . ALA A 1 79 ? 17.978 13.709 -19.098 1.00 91.50 79 ALA A CA 1
ATOM 614 C C . ALA A 1 79 ? 19.239 13.566 -18.224 1.00 91.50 79 ALA A C 1
ATOM 616 O O . ALA A 1 79 ? 20.168 14.362 -18.362 1.00 91.50 79 ALA A O 1
ATOM 617 N N . ASP A 1 80 ? 19.295 12.525 -17.393 1.00 87.31 80 ASP A N 1
ATOM 618 C CA . ASP A 1 80 ? 20.439 12.180 -16.541 1.00 87.31 80 ASP A CA 1
ATOM 619 C C . ASP A 1 80 ? 21.565 11.443 -17.299 1.00 87.31 80 ASP A C 1
ATOM 621 O O . ASP A 1 80 ? 22.544 11.001 -16.698 1.00 87.31 80 ASP A O 1
ATOM 625 N N . GLY A 1 81 ? 21.461 11.322 -18.626 1.00 87.69 81 GLY A N 1
ATOM 626 C CA . GLY A 1 81 ? 22.510 10.763 -19.481 1.00 87.69 81 GLY A CA 1
ATOM 627 C C . GLY A 1 81 ? 22.416 9.255 -19.713 1.00 87.69 81 GLY A C 1
ATOM 628 O O . GLY A 1 81 ? 23.353 8.680 -20.265 1.00 87.69 81 GLY A O 1
ATOM 629 N N . ASN A 1 82 ? 21.300 8.617 -19.336 1.00 86.31 82 ASN A N 1
ATOM 630 C CA . ASN A 1 82 ? 21.002 7.212 -19.642 1.00 86.31 82 ASN A CA 1
ATOM 631 C C . ASN A 1 82 ? 22.045 6.204 -19.090 1.00 86.31 82 ASN A C 1
ATOM 633 O O . ASN A 1 82 ? 22.234 5.121 -19.651 1.00 86.31 82 ASN A O 1
ATOM 637 N N . ASP A 1 83 ? 22.741 6.535 -17.991 1.00 92.12 83 ASP A N 1
ATOM 638 C CA . ASP A 1 83 ? 23.748 5.651 -17.386 1.00 92.12 83 ASP A CA 1
ATOM 639 C C . ASP A 1 83 ? 23.109 4.581 -16.484 1.00 92.12 83 ASP A C 1
ATOM 641 O O . ASP A 1 83 ? 22.775 4.787 -15.311 1.00 92.12 83 ASP A O 1
ATOM 645 N N . HIS A 1 84 ? 22.992 3.376 -17.040 1.00 92.44 84 HIS A N 1
ATOM 646 C CA . HIS A 1 84 ? 22.478 2.200 -16.344 1.00 92.44 84 HIS A CA 1
ATOM 647 C C . HIS A 1 84 ? 23.288 1.816 -15.097 1.00 92.44 84 HIS A C 1
ATOM 649 O O . HIS A 1 84 ? 22.709 1.374 -14.101 1.00 92.44 84 HIS A O 1
ATOM 655 N N . MET A 1 85 ? 24.618 1.937 -15.133 1.00 92.25 85 MET A N 1
ATOM 656 C CA . MET A 1 85 ? 25.476 1.466 -14.043 1.00 92.25 85 MET A CA 1
ATOM 657 C C . MET A 1 85 ? 25.405 2.394 -12.841 1.00 92.25 85 MET A C 1
ATOM 659 O O . MET A 1 85 ? 25.325 1.917 -11.704 1.00 92.25 85 MET A O 1
ATOM 663 N N . ASP A 1 86 ? 25.396 3.698 -13.085 1.00 92.06 86 ASP A N 1
ATOM 664 C CA . ASP A 1 86 ? 25.248 4.688 -12.022 1.00 92.06 86 ASP A CA 1
ATOM 665 C C . ASP A 1 86 ? 23.860 4.630 -11.389 1.00 92.06 86 ASP A C 1
ATOM 667 O O . ASP A 1 86 ? 23.738 4.700 -10.160 1.00 92.06 86 ASP A O 1
ATOM 671 N N . TRP A 1 87 ? 22.821 4.349 -12.178 1.00 92.31 87 TRP A N 1
ATOM 672 C CA . TRP A 1 87 ? 21.500 4.073 -11.625 1.00 92.31 87 TRP A CA 1
ATOM 673 C C . TRP A 1 87 ? 21.478 2.826 -10.740 1.00 92.31 87 TRP A C 1
ATOM 675 O O . TRP A 1 87 ? 20.969 2.881 -9.623 1.00 92.31 87 TRP A O 1
ATOM 685 N N . VAL A 1 88 ? 22.076 1.707 -11.167 1.00 92.12 88 VAL A N 1
ATOM 686 C CA . VAL A 1 88 ? 22.133 0.495 -10.326 1.00 92.12 88 VAL A CA 1
ATOM 687 C C . VAL A 1 88 ? 22.876 0.777 -9.020 1.00 92.12 88 VAL A C 1
ATOM 689 O O . VAL A 1 88 ? 22.411 0.376 -7.951 1.00 92.12 88 VAL A O 1
ATOM 692 N N . ARG A 1 89 ? 23.997 1.506 -9.073 1.00 93.44 89 ARG A N 1
ATOM 693 C CA . ARG A 1 89 ? 24.746 1.906 -7.870 1.00 93.44 89 ARG A CA 1
ATOM 694 C C . ARG A 1 89 ? 23.909 2.788 -6.947 1.00 93.44 89 ARG A C 1
ATOM 696 O O . ARG A 1 89 ? 23.935 2.566 -5.736 1.00 93.44 89 ARG A O 1
ATOM 703 N N . SER A 1 90 ? 23.152 3.741 -7.495 1.00 91.12 90 SER A N 1
ATOM 704 C CA . SER A 1 90 ? 22.282 4.609 -6.695 1.00 91.12 90 SER A CA 1
ATOM 705 C C . SER A 1 90 ? 21.176 3.809 -6.007 1.00 91.12 90 SER A C 1
ATOM 707 O O . SER A 1 90 ? 20.967 3.982 -4.806 1.00 91.12 90 SER A O 1
ATOM 709 N N . GLN A 1 91 ? 20.558 2.850 -6.708 1.00 89.69 91 GLN A N 1
ATOM 710 C CA . GLN A 1 91 ? 19.549 1.961 -6.126 1.00 89.69 91 GLN A CA 1
ATOM 711 C C . GLN A 1 91 ? 20.131 1.051 -5.039 1.00 89.69 91 GLN A C 1
ATOM 713 O O . GLN A 1 91 ? 19.501 0.850 -4.001 1.00 89.69 91 GLN A O 1
ATOM 718 N N . MET A 1 92 ? 21.347 0.533 -5.233 1.00 89.44 92 MET A N 1
ATOM 719 C CA . MET A 1 92 ? 22.038 -0.276 -4.222 1.00 89.44 92 MET A CA 1
ATOM 720 C C . MET A 1 92 ? 22.466 0.531 -2.987 1.00 89.44 92 MET A C 1
ATOM 722 O O . MET A 1 92 ? 22.632 -0.050 -1.915 1.00 89.44 92 MET A O 1
ATOM 726 N N . GLY A 1 93 ? 22.649 1.847 -3.126 1.00 91.75 93 GLY A N 1
ATOM 727 C CA . GLY A 1 93 ? 22.990 2.752 -2.026 1.00 91.75 93 GLY A CA 1
ATOM 728 C C . GLY A 1 93 ? 21.798 3.172 -1.161 1.00 91.75 93 GLY A C 1
ATOM 729 O O . GLY A 1 93 ? 21.999 3.728 -0.078 1.00 91.75 93 GLY A O 1
ATOM 730 N N . LEU A 1 94 ? 20.562 2.918 -1.604 1.00 87.50 94 LEU A N 1
ATOM 731 C CA . LEU A 1 94 ? 19.372 3.252 -0.828 1.00 87.50 94 LEU A CA 1
ATOM 732 C C . LEU A 1 94 ? 19.269 2.375 0.433 1.00 87.50 94 LEU A C 1
ATOM 734 O O . LEU A 1 94 ? 19.604 1.187 0.401 1.00 87.50 94 LEU A O 1
ATOM 738 N N . PRO A 1 95 ? 18.762 2.919 1.558 1.00 89.31 95 PRO A N 1
ATOM 739 C CA . PRO A 1 95 ? 18.514 2.126 2.753 1.00 89.31 95 PRO A CA 1
ATOM 740 C C . PRO A 1 95 ? 17.615 0.927 2.448 1.00 89.31 95 PRO A C 1
ATOM 742 O O . PRO A 1 95 ? 16.585 1.059 1.784 1.00 89.31 95 PRO A O 1
ATOM 745 N N . ILE A 1 96 ? 17.975 -0.243 2.981 1.00 81.50 96 ILE A N 1
ATOM 746 C CA . ILE A 1 96 ? 17.210 -1.470 2.764 1.00 81.50 96 ILE A CA 1
ATOM 747 C C . ILE A 1 96 ? 15.757 -1.295 3.224 1.00 81.50 96 ILE A C 1
ATOM 749 O O . ILE A 1 96 ? 15.458 -1.125 4.409 1.00 81.50 96 ILE A O 1
ATOM 753 N N . THR A 1 97 ? 14.824 -1.387 2.279 1.00 75.31 97 THR A N 1
ATOM 754 C CA . THR A 1 97 ? 13.399 -1.493 2.585 1.00 75.31 97 THR A CA 1
ATOM 755 C C . THR A 1 97 ? 13.003 -2.961 2.521 1.00 75.31 97 THR A C 1
ATOM 757 O O . THR A 1 97 ? 13.160 -3.650 1.516 1.00 75.31 97 THR A O 1
ATOM 760 N N . SER A 1 98 ? 12.515 -3.501 3.636 1.00 76.75 98 SER A N 1
ATOM 761 C CA . SER A 1 98 ? 12.003 -4.866 3.629 1.00 76.75 98 SER A CA 1
ATOM 762 C C . SER A 1 98 ? 10.605 -4.847 3.026 1.00 76.75 98 SER A C 1
ATOM 764 O O . SER A 1 98 ? 9.664 -4.391 3.678 1.00 76.75 98 SER A O 1
ATOM 766 N N . HIS A 1 99 ? 10.448 -5.399 1.819 1.00 72.00 99 HIS A N 1
ATOM 767 C CA . HIS A 1 99 ? 9.130 -5.635 1.219 1.00 72.00 99 HIS A CA 1
ATOM 768 C C . HIS A 1 99 ? 8.215 -6.402 2.192 1.00 72.00 99 HIS A C 1
ATOM 770 O O . HIS A 1 99 ? 7.025 -6.130 2.287 1.00 72.00 99 HIS A O 1
ATOM 776 N N . ARG A 1 100 ? 8.793 -7.281 3.029 1.00 67.62 100 ARG A N 1
ATOM 777 C CA . ARG A 1 100 ? 8.088 -7.972 4.117 1.00 67.62 100 ARG A CA 1
ATOM 778 C C . ARG A 1 100 ? 7.627 -7.026 5.230 1.00 67.62 100 ARG A C 1
ATOM 780 O O . ARG A 1 100 ? 6.519 -7.206 5.720 1.00 67.62 100 ARG A O 1
ATOM 787 N N . LYS A 1 101 ? 8.430 -6.039 5.647 1.00 74.94 101 LYS A N 1
ATOM 788 C CA . LYS A 1 101 ? 7.998 -5.005 6.611 1.00 74.94 101 LYS A CA 1
ATOM 789 C C . LYS A 1 101 ? 6.884 -4.146 6.011 1.00 74.94 101 LYS A C 1
ATOM 791 O O . LYS A 1 101 ? 5.837 -4.009 6.633 1.00 74.94 101 LYS A O 1
ATOM 796 N N . PHE A 1 102 ? 7.079 -3.660 4.785 1.00 76.25 102 PHE A N 1
ATOM 797 C CA . PHE A 1 102 ? 6.093 -2.848 4.069 1.00 76.25 102 PHE A CA 1
ATOM 798 C C . PHE A 1 102 ? 4.761 -3.588 3.885 1.00 76.25 102 PHE A C 1
ATOM 800 O O . PHE A 1 102 ? 3.700 -3.018 4.147 1.00 76.25 102 PHE A O 1
ATOM 807 N N . PHE A 1 103 ? 4.828 -4.868 3.497 1.00 74.56 103 PHE A N 1
ATOM 808 C CA . PHE A 1 103 ? 3.678 -5.760 3.418 1.00 74.56 103 PHE A CA 1
ATOM 809 C C . PHE A 1 103 ? 3.046 -5.945 4.793 1.00 74.56 103 PHE A C 1
ATOM 811 O O . PHE A 1 103 ? 1.862 -5.705 4.912 1.00 74.56 103 PHE A O 1
ATOM 818 N N . ARG A 1 104 ? 3.790 -6.282 5.854 1.00 69.62 104 ARG A N 1
ATOM 819 C CA . ARG A 1 104 ? 3.215 -6.491 7.202 1.00 69.62 104 ARG A CA 1
ATOM 820 C C . ARG A 1 104 ? 2.517 -5.257 7.775 1.00 69.62 104 ARG A C 1
ATOM 822 O O . ARG A 1 104 ? 1.522 -5.415 8.464 1.00 69.62 104 ARG A O 1
ATOM 829 N N . GLU A 1 105 ? 2.993 -4.053 7.473 1.00 68.50 105 GLU A N 1
ATOM 830 C CA . GLU A 1 105 ? 2.318 -2.807 7.869 1.00 68.50 105 GLU A CA 1
ATOM 831 C C . GLU A 1 105 ? 0.956 -2.616 7.175 1.00 68.50 105 GLU A C 1
ATOM 833 O O . GLU A 1 105 ? 0.089 -1.910 7.693 1.00 68.50 105 GLU A O 1
ATOM 838 N N . ARG A 1 106 ? 0.763 -3.210 5.990 1.00 70.06 106 ARG A N 1
ATOM 839 C CA . ARG A 1 106 ? -0.388 -2.955 5.101 1.00 70.06 106 ARG A CA 1
ATOM 840 C C . ARG A 1 106 ? -1.292 -4.172 4.898 1.00 70.06 106 ARG A C 1
ATOM 842 O O . ARG A 1 106 ? -2.477 -4.005 4.620 1.00 70.06 106 ARG A O 1
ATOM 849 N N . ALA A 1 107 ? -0.764 -5.374 5.103 1.00 64.38 107 ALA A N 1
ATOM 850 C CA . ALA A 1 107 ? -1.426 -6.671 5.069 1.00 64.38 107 ALA A CA 1
ATOM 851 C C . ALA A 1 107 ? -2.201 -6.891 6.368 1.00 64.38 107 ALA A C 1
ATOM 853 O O . ALA A 1 107 ? -1.954 -7.810 7.141 1.00 64.38 107 ALA A O 1
ATOM 854 N N . ASN A 1 108 ? -3.138 -5.985 6.603 1.00 60.03 108 ASN A N 1
ATOM 855 C CA . ASN A 1 108 ? -4.061 -6.023 7.716 1.00 60.03 108 ASN A CA 1
ATOM 856 C C . ASN A 1 108 ? -5.398 -6.505 7.153 1.00 60.03 108 ASN A C 1
ATOM 858 O O . ASN A 1 108 ? -6.250 -5.686 6.794 1.00 60.03 108 ASN A O 1
ATOM 862 N N . ASN A 1 109 ? -5.565 -7.820 7.009 1.00 57.03 109 ASN A N 1
ATOM 863 C CA . ASN A 1 109 ? -6.884 -8.382 6.738 1.00 57.03 109 ASN A CA 1
ATOM 864 C C . ASN A 1 109 ? -7.735 -8.312 8.008 1.00 57.03 109 ASN A C 1
ATOM 866 O O . ASN A 1 109 ? -7.224 -8.331 9.129 1.00 57.03 109 ASN A O 1
ATOM 870 N N . PHE A 1 110 ? -9.051 -8.197 7.835 1.00 58.88 110 PHE A N 1
ATOM 871 C CA . PHE A 1 110 ? -9.970 -8.345 8.954 1.00 58.88 110 PHE A CA 1
ATOM 872 C C . PHE A 1 110 ? -9.885 -9.790 9.442 1.00 58.88 110 PHE A C 1
ATOM 874 O O . PHE A 1 110 ? -10.300 -10.714 8.746 1.00 58.88 110 PHE A O 1
ATOM 881 N N . HIS A 1 111 ? -9.328 -9.987 10.630 1.00 57.53 111 HIS A N 1
ATOM 882 C CA . HIS A 1 111 ? -9.331 -11.289 11.268 1.00 57.53 111 HIS A CA 1
ATOM 883 C C . HIS A 1 111 ? -10.427 -11.310 12.328 1.00 57.53 111 HIS A C 1
ATOM 885 O O . HIS A 1 111 ? -10.493 -10.451 13.207 1.00 57.53 111 HIS A O 1
ATOM 891 N N . ALA A 1 112 ? -11.276 -12.336 12.274 1.00 55.09 112 ALA A N 1
ATOM 892 C CA . ALA A 1 112 ? -12.227 -12.633 13.344 1.00 55.09 112 ALA A CA 1
ATOM 893 C C . ALA A 1 112 ? -11.522 -13.028 14.665 1.00 55.09 112 ALA A C 1
ATOM 895 O O . ALA A 1 112 ? -12.171 -13.215 15.695 1.00 55.09 112 ALA A O 1
ATOM 896 N N . GLU A 1 113 ? -10.193 -13.163 14.639 1.00 54.12 113 GLU A N 1
ATOM 897 C CA . GLU A 1 113 ? -9.326 -13.617 15.718 1.00 54.12 113 GLU A CA 1
ATOM 898 C C . GLU A 1 113 ? -8.009 -12.830 15.758 1.00 54.12 113 GLU A C 1
ATOM 900 O O . GLU A 1 113 ? -7.546 -12.309 14.747 1.00 54.12 113 GLU A O 1
ATOM 905 N N . THR A 1 114 ? -7.367 -12.787 16.923 1.00 48.53 114 THR A N 1
ATOM 906 C CA . THR A 1 114 ? -5.950 -12.435 17.038 1.00 48.53 114 THR A CA 1
ATOM 907 C C . THR A 1 114 ? -5.122 -13.552 16.405 1.00 48.53 114 THR A C 1
ATOM 909 O O . THR A 1 114 ? -4.987 -14.636 16.966 1.00 48.53 114 THR A O 1
ATOM 912 N N . THR A 1 115 ? -4.600 -13.306 15.206 1.00 48.09 115 THR A N 1
ATOM 913 C CA . THR A 1 115 ? -3.670 -14.205 14.513 1.00 48.09 115 THR A CA 1
ATOM 914 C C . THR A 1 115 ? -2.229 -13.730 14.706 1.00 48.09 115 THR A C 1
ATOM 916 O O . THR A 1 115 ? -1.957 -12.550 14.920 1.00 48.09 115 THR A O 1
ATOM 919 N N . TRP A 1 116 ? -1.287 -14.664 14.616 1.00 48.22 116 TRP A N 1
ATOM 920 C CA . TRP A 1 116 ? 0.158 -14.420 14.638 1.00 48.22 116 TRP A CA 1
ATOM 921 C C . TRP A 1 116 ? 0.664 -13.705 13.367 1.00 48.22 116 TRP A C 1
ATOM 923 O O . TRP A 1 116 ? 1.826 -13.295 13.289 1.00 48.22 116 TRP A O 1
ATOM 933 N N . MET A 1 117 ? -0.203 -13.533 12.365 1.00 45.25 117 MET A N 1
ATOM 934 C CA . MET A 1 117 ? 0.067 -12.790 11.137 1.00 45.25 117 MET A CA 1
ATOM 935 C C . MET A 1 117 ? -0.578 -11.400 11.199 1.00 45.25 117 MET A C 1
ATOM 937 O O . MET A 1 117 ? -1.790 -11.289 11.112 1.00 45.25 117 MET A O 1
ATOM 941 N N . GLY A 1 118 ? 0.230 -10.340 11.317 1.00 52.19 118 GLY A N 1
ATOM 942 C CA . GLY A 1 118 ? -0.269 -8.957 11.276 1.00 52.19 118 GLY A CA 1
ATOM 943 C C . GLY A 1 118 ? -1.089 -8.605 12.515 1.00 52.19 118 GLY A C 1
ATOM 944 O O . GLY A 1 118 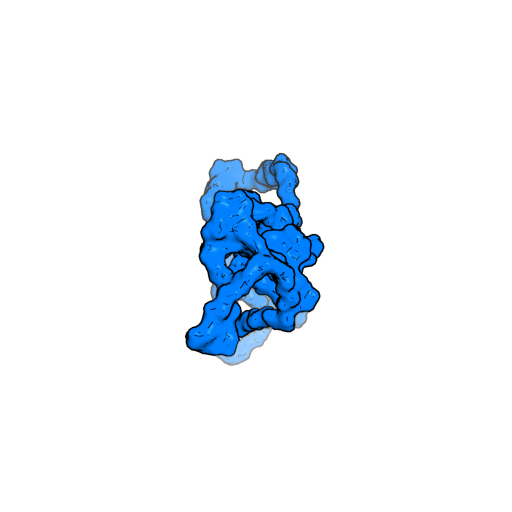? -2.302 -8.434 12.446 1.00 52.19 118 GLY A O 1
ATOM 945 N N . THR A 1 119 ? -0.424 -8.535 13.668 1.00 50.91 119 THR A N 1
ATOM 946 C CA . THR A 1 119 ? -1.055 -8.146 14.929 1.00 50.91 119 THR A CA 1
ATOM 947 C C . THR A 1 119 ? -1.685 -6.763 14.788 1.00 50.91 119 THR A C 1
ATOM 949 O O . THR A 1 119 ? -0.981 -5.762 14.677 1.00 50.91 119 THR A O 1
ATOM 952 N N . LEU A 1 120 ? -3.017 -6.710 14.836 1.00 53.47 120 LEU A N 1
ATOM 953 C CA . LEU A 1 120 ? -3.790 -5.496 15.102 1.00 53.47 120 LEU A CA 1
ATOM 954 C C . LEU A 1 120 ? -3.659 -5.140 16.591 1.00 53.47 120 LEU A C 1
ATOM 956 O O . LEU A 1 120 ? -4.660 -5.030 17.290 1.00 53.47 120 LEU A O 1
ATOM 960 N N . ASP A 1 121 ? -2.434 -5.036 17.098 1.00 52.44 121 ASP A N 1
ATOM 961 C CA . ASP A 1 121 ? -2.183 -4.631 18.483 1.00 52.44 121 ASP A CA 1
ATOM 962 C C . ASP A 1 121 ? -2.043 -3.112 18.533 1.00 52.44 121 ASP A C 1
ATOM 964 O O . ASP A 1 121 ? -1.012 -2.562 18.898 1.00 52.44 121 ASP A O 1
ATOM 968 N N . PHE A 1 122 ? -3.074 -2.442 18.020 1.00 57.78 122 PHE A N 1
ATOM 969 C CA . PHE A 1 122 ? -3.202 -1.003 18.128 1.00 57.78 122 PHE A CA 1
ATOM 970 C C . PHE A 1 122 ? -4.195 -0.721 19.241 1.00 57.78 122 PHE A C 1
ATOM 972 O O . PHE A 1 122 ? -5.359 -1.139 19.170 1.00 57.78 122 PHE A O 1
ATOM 979 N N . GLY A 1 123 ? -3.740 -0.002 20.261 1.00 61.81 123 GLY A N 1
ATOM 980 C CA . GLY A 1 123 ? -4.610 0.500 21.312 1.00 61.81 123 GLY A CA 1
ATOM 981 C C . GLY A 1 123 ? -5.757 1.348 20.738 1.00 61.81 123 GLY A C 1
ATOM 982 O O . GLY A 1 123 ? -5.627 1.933 19.654 1.00 61.81 123 GLY A O 1
ATOM 983 N N . PRO A 1 124 ? -6.902 1.448 21.439 1.00 63.69 124 PRO A N 1
ATOM 984 C CA . PRO A 1 124 ? -7.940 2.400 21.067 1.00 63.69 124 PRO A CA 1
ATOM 985 C C . PRO A 1 124 ? -7.305 3.798 21.060 1.00 63.69 124 PRO A C 1
ATOM 987 O O . PRO A 1 124 ? -6.889 4.274 22.110 1.00 63.69 124 PRO A O 1
ATOM 990 N N . CYS A 1 125 ? -7.221 4.414 19.872 1.00 71.81 125 CYS A N 1
ATOM 991 C CA . CYS A 1 125 ? -6.595 5.716 19.566 1.00 71.81 125 CYS A CA 1
ATOM 992 C C . CYS A 1 125 ? -5.131 5.709 19.081 1.00 71.81 125 CYS A C 1
ATOM 994 O O . CYS A 1 125 ? -4.576 6.784 18.848 1.00 71.81 125 CYS A O 1
ATOM 996 N N . GLU A 1 126 ? -4.501 4.558 18.852 1.00 72.81 126 GLU A N 1
ATOM 997 C CA . GLU A 1 126 ? -3.168 4.529 18.235 1.00 72.81 126 GLU A CA 1
ATOM 998 C C . GLU A 1 126 ? -3.218 4.738 16.713 1.00 72.81 126 GLU A C 1
ATOM 1000 O O . GLU A 1 126 ? -4.187 4.391 16.031 1.00 72.81 126 GLU A O 1
ATOM 1005 N N . LYS A 1 127 ? -2.153 5.311 16.138 1.00 70.88 127 LYS A N 1
ATOM 1006 C CA . LYS A 1 127 ? -2.059 5.525 14.688 1.00 70.88 127 LYS A CA 1
ATOM 1007 C C . LYS A 1 127 ? -2.030 4.172 13.972 1.00 70.88 127 LYS A C 1
ATOM 1009 O O . LYS A 1 127 ? -1.064 3.430 14.095 1.00 70.88 127 LYS A O 1
ATOM 1014 N N . GLY A 1 128 ? -3.064 3.891 13.182 1.00 67.81 128 GLY A N 1
ATOM 1015 C CA . GLY A 1 128 ? -3.246 2.594 12.524 1.00 67.81 128 GLY A CA 1
ATOM 1016 C C . GLY A 1 128 ? -4.278 1.693 13.206 1.00 67.81 128 GLY A C 1
ATOM 1017 O O . GLY A 1 128 ? -4.599 0.644 12.644 1.00 67.81 128 GLY A O 1
ATOM 1018 N N . ALA A 1 129 ? -4.851 2.122 14.341 1.00 70.38 129 ALA A N 1
ATOM 1019 C CA . ALA A 1 129 ? -5.976 1.448 14.977 1.00 70.38 129 ALA A CA 1
ATOM 1020 C C . ALA A 1 129 ? -7.143 1.296 14.001 1.00 70.38 129 ALA A C 1
ATOM 1022 O O . ALA A 1 129 ? -7.537 2.235 13.303 1.00 70.38 129 ALA A O 1
ATOM 1023 N N . ARG A 1 130 ? -7.696 0.083 13.946 1.00 69.88 130 ARG A N 1
ATOM 1024 C CA . ARG A 1 130 ? -8.834 -0.251 13.092 1.00 69.88 130 ARG A CA 1
ATOM 1025 C C . ARG A 1 130 ? -10.018 -0.634 13.953 1.00 69.88 130 ARG A C 1
ATOM 1027 O O . ARG A 1 130 ? -9.912 -1.474 14.841 1.00 69.88 130 ARG A O 1
ATOM 1034 N N . TYR A 1 131 ? -11.156 -0.031 13.645 1.00 71.31 131 TYR A N 1
ATOM 1035 C CA . TYR A 1 131 ? -12.412 -0.295 14.325 1.00 71.31 131 TYR A CA 1
ATOM 1036 C C . TYR A 1 131 ? -13.262 -1.237 13.482 1.00 71.31 131 TYR A C 1
ATOM 1038 O O . TYR A 1 131 ? -13.230 -1.207 12.252 1.00 71.31 131 TYR A O 1
ATOM 1046 N N . ARG A 1 132 ? -14.035 -2.081 14.158 1.00 72.56 132 ARG A N 1
ATOM 1047 C CA . ARG A 1 132 ? -14.997 -2.987 13.532 1.00 72.56 132 ARG A CA 1
ATOM 1048 C C . ARG A 1 132 ? -16.416 -2.505 13.805 1.00 72.56 132 ARG A C 1
ATOM 1050 O O . ARG A 1 132 ? -16.673 -1.905 14.845 1.00 72.56 132 ARG A O 1
ATOM 1057 N N . LYS A 1 133 ? -17.342 -2.804 12.892 1.00 73.75 133 LYS A N 1
ATOM 1058 C CA . LYS A 1 133 ? -18.754 -2.403 13.014 1.00 73.75 133 LYS A CA 1
ATOM 1059 C C . LYS A 1 133 ? -19.467 -3.077 14.195 1.00 73.75 133 LYS A C 1
ATOM 1061 O O . LYS A 1 133 ? -20.398 -2.506 14.752 1.00 73.75 133 LYS A O 1
ATOM 1066 N N . PHE A 1 134 ? -19.040 -4.281 14.576 1.00 78.69 134 PHE A N 1
ATOM 1067 C CA . PHE A 1 134 ? -19.725 -5.107 15.571 1.00 78.69 134 PHE A CA 1
ATOM 1068 C C . PHE A 1 134 ? -18.965 -5.180 16.894 1.00 78.69 134 PHE A C 1
ATOM 1070 O O . PHE A 1 134 ? -17.745 -5.337 16.934 1.00 78.69 134 PHE A O 1
ATOM 1077 N N . VAL A 1 135 ? -19.705 -5.128 18.000 1.00 81.31 135 VAL A N 1
ATOM 1078 C CA . VAL A 1 135 ? -19.123 -5.206 19.347 1.00 81.31 135 VAL A CA 1
ATOM 1079 C C . VAL A 1 135 ? -18.630 -6.626 19.659 1.00 81.31 135 VAL A C 1
ATOM 1081 O O . VAL A 1 135 ? -17.536 -6.781 20.203 1.00 81.31 135 VAL A O 1
ATOM 1084 N N . PHE A 1 136 ? -19.380 -7.652 19.244 1.00 84.25 136 PHE A N 1
ATOM 1085 C CA . PHE A 1 136 ? -19.116 -9.067 19.535 1.00 84.25 136 PHE A CA 1
ATOM 1086 C C . PHE A 1 136 ? -18.759 -9.858 18.276 1.00 84.25 136 PHE A C 1
ATOM 1088 O O . PHE A 1 136 ? -19.213 -9.525 17.182 1.00 84.25 136 PHE A O 1
ATOM 1095 N N . VAL A 1 137 ? -17.962 -10.915 18.441 1.00 81.06 137 VAL A N 1
ATOM 1096 C CA . VAL A 1 137 ? -17.641 -11.890 17.381 1.00 81.06 137 VAL A CA 1
ATOM 1097 C C . VAL A 1 137 ? -18.108 -13.294 17.769 1.00 81.06 137 VAL A C 1
ATOM 1099 O O . VAL A 1 137 ? -18.256 -13.559 18.960 1.00 81.06 137 VAL A O 1
ATOM 1102 N N . PRO A 1 138 ? -18.278 -14.234 16.817 1.00 82.38 138 PRO A N 1
ATOM 1103 C CA . PRO A 1 138 ? -18.695 -15.608 17.125 1.00 82.38 138 PRO A CA 1
ATOM 1104 C C . PRO A 1 138 ? -17.829 -16.314 18.182 1.00 82.38 138 PRO A C 1
ATOM 1106 O O . PRO A 1 138 ? -18.322 -17.146 18.932 1.00 82.38 138 PRO A O 1
ATOM 1109 N N . LYS A 1 139 ? -16.548 -15.944 18.302 1.00 80.56 139 LYS A N 1
ATOM 1110 C CA . LYS A 1 139 ? -15.635 -16.466 19.334 1.00 80.56 139 LYS A CA 1
ATOM 1111 C C . LYS A 1 139 ? -15.879 -15.938 20.750 1.00 80.56 139 LYS A C 1
ATOM 1113 O O . LYS A 1 139 ? -15.267 -16.440 21.689 1.00 80.56 139 LYS A O 1
ATOM 1118 N N . ASP A 1 140 ? -16.702 -14.907 20.910 1.00 85.25 140 ASP A N 1
ATOM 1119 C CA . ASP A 1 140 ? -17.107 -14.423 22.229 1.00 85.25 140 ASP A CA 1
ATOM 1120 C C . ASP A 1 140 ? -18.261 -15.273 22.810 1.00 85.25 140 ASP A C 1
ATOM 1122 O O . ASP A 1 140 ? -18.595 -15.105 23.978 1.00 85.25 140 ASP A O 1
ATOM 1126 N N . VAL A 1 141 ? -18.843 -16.209 22.043 1.00 89.31 141 VAL A N 1
ATOM 1127 C CA . VAL A 1 141 ? -19.853 -17.158 22.546 1.00 89.31 141 VAL A CA 1
ATOM 1128 C C . VAL A 1 141 ? -19.264 -18.027 23.663 1.00 89.31 141 VAL A C 1
ATOM 1130 O O . VAL A 1 141 ? -18.151 -18.539 23.542 1.00 89.31 141 VAL A O 1
ATOM 1133 N N . GLY A 1 142 ? -20.004 -18.161 24.765 1.00 89.81 142 GLY A N 1
ATOM 1134 C CA . GLY A 1 142 ? -19.563 -18.835 25.992 1.00 89.81 142 GLY A CA 1
ATOM 1135 C C . GLY A 1 142 ? -18.609 -18.002 26.857 1.00 89.81 142 GLY A C 1
ATOM 1136 O O . GLY A 1 142 ? -18.144 -18.474 27.894 1.00 89.81 142 GLY A O 1
ATOM 1137 N N . ARG A 1 143 ? -18.289 -16.761 26.458 1.00 91.38 143 ARG A N 1
ATOM 1138 C CA . ARG A 1 143 ? -17.565 -15.805 27.308 1.00 91.38 143 ARG A CA 1
ATOM 1139 C C . ARG A 1 143 ? -18.532 -14.879 28.031 1.00 91.38 143 ARG A C 1
ATOM 1141 O O . ARG A 1 143 ? -19.678 -14.693 27.628 1.00 91.38 143 ARG A O 1
ATOM 1148 N N . TYR A 1 144 ? -18.022 -14.254 29.085 1.00 92.75 144 TYR A N 1
ATOM 1149 C CA . TYR A 1 144 ? -18.761 -13.287 29.880 1.00 92.75 144 TYR A CA 1
ATOM 1150 C C . TYR A 1 144 ? -18.538 -11.857 29.372 1.00 92.75 144 TYR A C 1
ATOM 1152 O O . TYR A 1 144 ? -17.400 -11.395 29.234 1.00 92.75 144 TYR A O 1
ATOM 1160 N N . LEU A 1 145 ? -19.646 -11.173 29.100 1.00 92.06 145 LEU A N 1
ATOM 1161 C CA . LEU A 1 145 ? -19.768 -9.739 28.890 1.00 92.06 145 LEU A CA 1
ATOM 1162 C C . LEU A 1 145 ? -19.922 -9.041 30.239 1.00 92.06 145 LEU A C 1
ATOM 1164 O O . LEU A 1 145 ? -20.917 -9.243 30.930 1.00 92.06 145 LEU A O 1
ATOM 1168 N N . THR A 1 146 ? -19.002 -8.141 30.558 1.00 94.19 146 THR A N 1
ATOM 1169 C CA . THR A 1 146 ? -19.135 -7.233 31.696 1.00 94.19 146 THR A CA 1
ATOM 1170 C C . THR A 1 146 ? -19.632 -5.877 31.211 1.00 94.19 146 THR A C 1
ATOM 1172 O O . THR A 1 146 ? -18.984 -5.227 30.381 1.00 94.19 146 THR A O 1
ATOM 1175 N N . ILE A 1 147 ? -20.781 -5.458 31.740 1.00 93.50 147 ILE A N 1
ATOM 1176 C CA . ILE A 1 147 ? -21.381 -4.139 31.531 1.00 93.50 147 ILE A CA 1
ATOM 1177 C C . ILE A 1 147 ? -21.096 -3.298 32.770 1.00 93.50 147 ILE A C 1
ATOM 1179 O O . ILE A 1 147 ? -21.514 -3.661 33.870 1.00 93.50 147 ILE A O 1
ATOM 1183 N N . SER A 1 148 ? -20.419 -2.168 32.590 1.00 92.81 148 SER A N 1
ATOM 1184 C CA . SER A 1 148 ? -20.136 -1.231 33.677 1.00 92.81 148 SER A CA 1
ATOM 1185 C C . SER A 1 148 ? -20.409 0.209 33.264 1.00 92.81 148 SER A C 1
ATOM 1187 O O . SER A 1 148 ? -20.217 0.600 32.110 1.00 92.81 148 SER A O 1
ATOM 1189 N N . THR A 1 149 ? -20.825 1.032 34.216 1.00 92.12 149 THR A N 1
ATOM 1190 C CA . THR A 1 149 ? -20.859 2.487 34.059 1.00 92.12 149 THR A CA 1
ATOM 1191 C C . THR A 1 149 ? -19.447 3.022 33.806 1.00 92.12 149 THR A C 1
ATOM 1193 O O . THR A 1 149 ? -18.489 2.583 34.442 1.00 92.12 149 THR A O 1
ATOM 1196 N N . SER A 1 150 ? -19.303 3.931 32.837 1.00 90.00 150 SER A N 1
ATOM 1197 C CA . SER A 1 150 ? -18.011 4.566 32.556 1.00 90.00 150 SER A CA 1
ATOM 1198 C C . SER A 1 150 ? -17.553 5.398 33.756 1.00 90.00 150 SER A C 1
ATOM 1200 O O . SER A 1 150 ? -18.349 6.106 34.369 1.00 90.00 150 SER A O 1
ATOM 1202 N N . SER A 1 151 ? -16.260 5.335 34.071 1.00 87.62 151 SER A N 1
ATOM 1203 C CA . SER A 1 151 ? -15.643 6.138 35.133 1.00 87.62 151 SER A CA 1
ATOM 1204 C C . SER A 1 151 ? -15.552 7.627 34.786 1.00 87.62 151 SER A C 1
ATOM 1206 O O . SER A 1 151 ? -15.353 8.443 35.679 1.00 87.62 151 SER A O 1
ATOM 1208 N N . ILE A 1 152 ? -15.688 7.976 33.502 1.00 87.94 152 ILE A N 1
ATOM 1209 C CA . ILE A 1 152 ? -15.560 9.351 33.000 1.00 87.94 152 ILE A CA 1
ATOM 1210 C C . ILE A 1 152 ? -16.930 10.033 32.904 1.00 87.94 152 ILE A C 1
ATOM 1212 O O . ILE A 1 152 ? -17.058 11.205 33.244 1.00 87.94 152 ILE A O 1
ATOM 1216 N N . ASP A 1 153 ? -17.957 9.311 32.448 1.00 88.75 153 ASP A N 1
ATOM 1217 C CA . ASP A 1 153 ? -19.308 9.853 32.274 1.00 88.75 153 ASP A CA 1
ATOM 1218 C C . ASP A 1 153 ? -20.364 8.784 32.583 1.00 88.75 153 ASP A C 1
ATOM 1220 O O . ASP A 1 153 ? -20.463 7.756 31.907 1.00 88.75 153 ASP A O 1
ATOM 1224 N N . ALA A 1 154 ? -21.199 9.058 33.587 1.00 87.25 154 ALA A N 1
ATOM 1225 C CA . ALA A 1 154 ? -22.259 8.165 34.040 1.00 87.25 154 ALA A CA 1
ATOM 1226 C C . ALA A 1 154 ? -23.327 7.867 32.967 1.00 87.25 154 ALA A C 1
ATOM 1228 O O . ALA A 1 154 ? -24.069 6.883 33.094 1.00 87.25 154 ALA A O 1
ATOM 1229 N N . ASN A 1 155 ? -23.404 8.677 31.907 1.00 89.50 155 ASN A N 1
ATOM 1230 C CA . ASN A 1 155 ? -24.304 8.461 30.776 1.00 89.50 155 ASN A CA 1
ATOM 1231 C C . ASN A 1 155 ? -23.823 7.367 29.823 1.00 89.50 155 ASN A C 1
ATOM 1233 O O . ASN A 1 155 ? -24.619 6.899 29.011 1.00 89.50 155 ASN A O 1
ATOM 1237 N N . TYR A 1 156 ? -22.564 6.940 29.910 1.00 91.75 156 TYR A N 1
ATOM 1238 C CA . TYR A 1 156 ? -22.016 5.901 29.047 1.00 91.75 156 TYR A CA 1
ATOM 1239 C C . TYR A 1 156 ? -21.897 4.563 29.775 1.00 91.75 156 TYR A C 1
ATOM 1241 O O . TYR A 1 156 ? -21.703 4.479 30.994 1.00 91.75 156 TYR A O 1
ATOM 1249 N N . ARG A 1 157 ? -22.016 3.484 29.004 1.00 91.31 157 ARG A N 1
ATOM 1250 C CA . ARG A 1 157 ? -21.767 2.113 29.450 1.00 91.31 157 ARG A CA 1
ATOM 1251 C C . ARG A 1 157 ? -20.612 1.522 28.664 1.00 91.31 157 ARG A C 1
ATOM 1253 O O . ARG A 1 157 ? -20.556 1.641 27.442 1.00 91.31 157 ARG A O 1
ATOM 1260 N N . VAL A 1 158 ? -19.696 0.890 29.384 1.00 91.75 158 VAL A N 1
ATOM 1261 C CA . VAL A 1 158 ? -18.533 0.195 28.843 1.00 91.75 158 VAL A CA 1
ATOM 1262 C C . VAL A 1 158 ? -18.877 -1.284 28.739 1.00 91.75 158 VAL A C 1
ATOM 1264 O O . VAL A 1 158 ? -19.311 -1.904 29.710 1.00 91.75 158 VAL A O 1
ATOM 1267 N N . LEU A 1 159 ? -18.697 -1.835 27.543 1.00 90.56 159 LEU A N 1
ATOM 1268 C CA . LEU A 1 159 ? -18.888 -3.248 27.248 1.00 90.56 159 LEU A CA 1
ATOM 1269 C C . LEU A 1 159 ? -17.513 -3.896 27.149 1.00 90.56 159 LEU A C 1
ATOM 1271 O O . LEU A 1 159 ? -16.710 -3.504 26.298 1.00 90.56 159 LEU A O 1
ATOM 1275 N N . SER A 1 160 ? -17.236 -4.884 27.994 1.00 89.88 160 SER A N 1
ATOM 1276 C CA . SER A 1 160 ? -15.949 -5.585 28.003 1.00 89.88 160 SER A CA 1
ATOM 1277 C C . SER A 1 160 ? -16.117 -7.101 28.004 1.00 89.88 160 SER A C 1
ATOM 1279 O O . SER A 1 160 ? -17.085 -7.625 28.545 1.00 89.88 160 SER A O 1
ATOM 1281 N N . VAL A 1 161 ? -15.185 -7.810 27.366 1.00 89.06 161 VAL A N 1
ATOM 1282 C CA . VAL A 1 161 ? -15.157 -9.281 27.313 1.00 89.06 161 VAL A CA 1
ATOM 1283 C C . VAL A 1 161 ? -13.734 -9.731 27.608 1.00 89.06 161 VAL A C 1
ATOM 1285 O O . VAL A 1 161 ? -12.801 -9.312 26.922 1.00 89.06 161 VAL A O 1
ATOM 1288 N N . GLY A 1 162 ? -13.556 -10.562 28.638 1.00 83.31 162 GLY A N 1
ATOM 1289 C CA . GLY A 1 162 ? -12.229 -11.036 29.051 1.00 83.31 162 GLY A CA 1
ATOM 1290 C C . GLY A 1 162 ? -11.266 -9.906 29.437 1.00 83.31 162 GLY A C 1
ATOM 1291 O O . GLY A 1 162 ? -10.092 -9.972 29.098 1.00 83.31 162 GLY A O 1
ATOM 1292 N N . GLY A 1 163 ? -11.768 -8.837 30.067 1.00 82.50 163 GLY A N 1
ATOM 1293 C CA . GLY A 1 163 ? -10.964 -7.679 30.487 1.00 82.50 163 GLY A CA 1
ATOM 1294 C C . GLY A 1 163 ? -10.658 -6.656 29.386 1.00 82.50 163 GLY A C 1
ATOM 1295 O O . GLY A 1 163 ? -10.164 -5.574 29.687 1.00 82.50 163 GLY A O 1
ATOM 1296 N N . HIS A 1 164 ? -11.001 -6.940 28.126 1.00 83.19 164 HIS A N 1
ATOM 1297 C CA . HIS A 1 164 ? -10.808 -6.004 27.019 1.00 83.19 164 HIS A CA 1
ATOM 1298 C C . HIS A 1 164 ? -12.086 -5.227 26.715 1.00 83.19 164 HIS A C 1
ATOM 1300 O O . HIS A 1 164 ? -13.153 -5.816 26.516 1.00 83.19 164 HIS A O 1
ATOM 1306 N N . ILE A 1 165 ? -11.972 -3.903 26.616 1.00 86.19 165 ILE A N 1
ATOM 1307 C CA . ILE A 1 165 ? -13.074 -3.030 26.206 1.00 86.19 165 ILE A CA 1
ATOM 1308 C C . ILE A 1 165 ? -13.389 -3.294 24.731 1.00 86.19 165 ILE A C 1
ATOM 1310 O O . ILE A 1 165 ? -12.522 -3.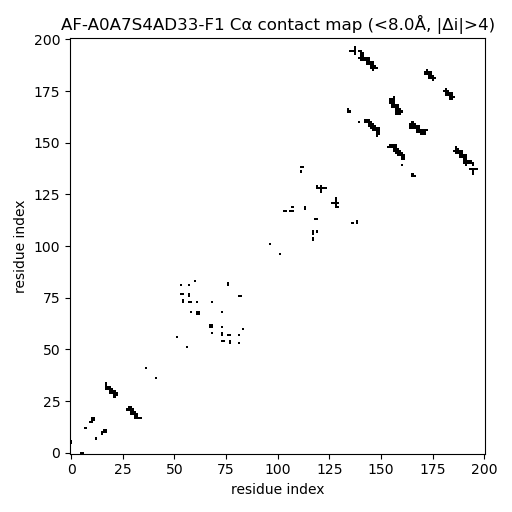192 23.865 1.00 86.19 165 ILE A O 1
ATOM 1314 N N . ARG A 1 166 ? -14.642 -3.647 24.444 1.00 83.44 166 ARG A N 1
ATOM 1315 C CA . ARG A 1 166 ? -15.147 -3.884 23.086 1.00 83.44 166 ARG A CA 1
ATOM 1316 C C . ARG A 1 166 ? -15.819 -2.651 22.501 1.00 83.44 166 ARG A C 1
ATOM 1318 O O . ARG A 1 166 ? -15.683 -2.396 21.310 1.00 83.44 166 ARG A O 1
ATOM 1325 N N . SER A 1 167 ? -16.574 -1.915 23.314 1.00 86.69 167 SER A N 1
ATOM 1326 C CA . SER A 1 167 ? -17.272 -0.704 22.884 1.00 86.69 167 SER A CA 1
ATOM 1327 C C . SER A 1 167 ? -17.727 0.126 24.082 1.00 86.69 167 SER A C 1
ATOM 1329 O O . SER A 1 167 ? -17.834 -0.382 25.200 1.00 86.69 167 SER A O 1
ATOM 1331 N N . VAL A 1 168 ? -18.021 1.398 23.825 1.00 89.25 168 VAL A N 1
ATOM 1332 C CA . VAL A 1 168 ? -18.629 2.327 24.774 1.00 89.25 168 VAL A CA 1
ATOM 1333 C C . VAL A 1 168 ? -19.896 2.866 24.124 1.00 89.25 168 VAL A C 1
ATOM 1335 O O . VAL A 1 168 ? -19.840 3.425 23.030 1.00 89.25 168 VAL A O 1
ATOM 1338 N N . ILE A 1 169 ? -21.038 2.664 24.773 1.00 90.00 169 ILE A N 1
ATOM 1339 C CA . ILE A 1 169 ? -22.347 3.047 24.238 1.00 90.00 169 ILE A CA 1
ATOM 1340 C C . ILE A 1 169 ? -22.993 4.129 25.104 1.00 90.00 169 ILE A C 1
ATOM 1342 O O . ILE A 1 169 ? -22.863 4.086 26.331 1.00 90.00 169 ILE A O 1
ATOM 1346 N N . PRO A 1 170 ? -23.691 5.099 24.495 1.00 90.62 170 PRO A N 1
ATOM 1347 C CA . PRO A 1 170 ? -24.468 6.071 25.243 1.00 90.62 170 PRO A CA 1
ATOM 1348 C C . PRO A 1 170 ? -25.762 5.435 25.770 1.00 90.62 170 PRO A C 1
ATOM 1350 O O . PRO A 1 170 ? -26.448 4.684 25.073 1.00 90.62 170 PRO A O 1
ATOM 1353 N N . GLY A 1 171 ? -26.132 5.785 26.995 1.00 86.81 171 GLY A N 1
ATOM 1354 C CA . GLY A 1 171 ? -27.373 5.372 27.635 1.00 86.81 171 GLY A CA 1
ATOM 1355 C C . GLY A 1 171 ? -27.335 3.970 28.247 1.00 86.81 171 GLY A C 1
ATOM 1356 O O . GLY A 1 171 ? -26.288 3.418 28.577 1.00 86.81 171 GLY A O 1
ATOM 1357 N N . ARG A 1 172 ? -28.528 3.405 28.464 1.00 85.12 172 ARG A N 1
ATOM 1358 C CA . ARG A 1 172 ? -28.712 2.121 29.156 1.00 85.12 172 ARG A CA 1
ATOM 1359 C C . ARG A 1 172 ? -28.869 0.972 28.166 1.00 85.12 172 ARG A C 1
ATOM 1361 O O . ARG A 1 172 ? -29.587 1.105 27.173 1.00 85.12 172 ARG A O 1
ATOM 1368 N N . VAL A 1 173 ? -28.286 -0.177 28.496 1.00 85.38 173 VAL A N 1
ATOM 1369 C CA . VAL A 1 173 ? -28.494 -1.425 27.752 1.00 85.38 173 VAL A CA 1
ATOM 1370 C C . VAL A 1 173 ? -29.913 -1.921 28.004 1.00 85.38 173 VAL A C 1
ATOM 1372 O O . VAL A 1 173 ? -30.387 -1.915 29.139 1.00 85.38 173 VAL A O 1
ATOM 1375 N N . LYS A 1 174 ? -30.613 -2.321 26.943 1.00 84.88 174 LYS A N 1
ATOM 1376 C CA . LYS A 1 174 ? -31.971 -2.858 27.037 1.00 84.88 174 LYS A CA 1
ATOM 1377 C C . LYS A 1 174 ? -32.026 -4.241 26.410 1.00 84.88 174 LYS A C 1
ATOM 1379 O O . LYS A 1 174 ? -31.515 -4.432 25.308 1.00 84.88 174 LYS A O 1
ATOM 1384 N N . LEU A 1 175 ? -32.680 -5.173 27.088 1.00 79.19 175 LEU A N 1
ATOM 1385 C CA . LEU A 1 175 ? -32.982 -6.495 26.562 1.00 79.19 175 LEU A CA 1
ATOM 1386 C C . LEU A 1 175 ? -34.298 -6.422 25.791 1.00 79.19 175 LEU A C 1
ATOM 1388 O O . LEU A 1 175 ? -35.311 -5.996 26.341 1.00 79.19 175 LEU A O 1
ATOM 1392 N N . SER A 1 176 ? -34.295 -6.836 24.526 1.00 70.50 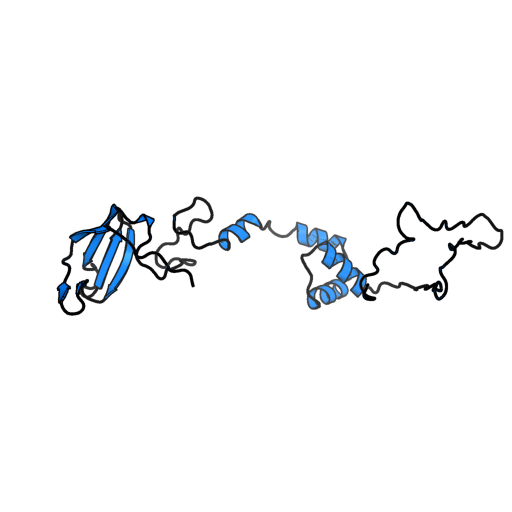176 SER A N 1
ATOM 1393 C CA . SER A 1 176 ? -35.518 -6.941 23.727 1.00 70.50 176 SER A CA 1
ATOM 1394 C C . SER A 1 176 ? -36.017 -8.382 23.772 1.00 70.50 176 SER A C 1
ATOM 1396 O O . SER A 1 176 ? -35.555 -9.209 22.994 1.00 70.50 176 SER A O 1
ATOM 1398 N N . VAL A 1 177 ? -36.943 -8.688 24.683 1.00 66.88 177 VAL A N 1
ATOM 1399 C CA . VAL A 1 177 ? -37.611 -10.009 24.734 1.00 66.88 177 VAL A CA 1
ATOM 1400 C C . VAL A 1 177 ? -38.830 -10.036 23.799 1.00 66.88 177 VAL A C 1
ATOM 1402 O O . VAL A 1 177 ? -39.197 -11.076 23.266 1.00 66.88 177 VAL A O 1
ATOM 1405 N N . SER A 1 178 ? -39.426 -8.869 23.533 1.00 60.09 178 SER A N 1
ATOM 1406 C CA . SER A 1 178 ? -40.444 -8.649 22.500 1.00 60.09 178 SER A CA 1
ATOM 1407 C C . SER A 1 178 ? -40.338 -7.216 21.959 1.00 60.09 178 SER A C 1
ATOM 1409 O O . SER A 1 178 ? -39.612 -6.390 22.515 1.00 60.09 178 SER A O 1
ATOM 1411 N N . ALA A 1 179 ? -41.076 -6.885 20.893 1.00 61.03 179 ALA A N 1
ATOM 1412 C CA . ALA A 1 179 ? -41.126 -5.520 20.355 1.00 61.03 179 ALA A CA 1
ATOM 1413 C C . ALA A 1 179 ? -41.635 -4.474 21.374 1.00 61.03 179 ALA A C 1
ATOM 1415 O O . ALA A 1 179 ? -41.326 -3.290 21.245 1.00 61.03 179 ALA A O 1
ATOM 1416 N N . THR A 1 180 ? -42.384 -4.909 22.393 1.00 59.78 180 THR A N 1
ATOM 1417 C CA . THR A 1 180 ? -43.093 -4.051 23.351 1.00 59.78 180 THR A CA 1
ATOM 1418 C C . THR A 1 180 ? -42.432 -3.973 24.728 1.00 59.78 180 THR A C 1
ATOM 1420 O O . THR A 1 180 ? -42.544 -2.936 25.376 1.00 59.78 180 THR A O 1
ATOM 1423 N N . ASN A 1 181 ? -41.688 -4.997 25.162 1.00 60.31 181 ASN A N 1
ATOM 1424 C CA . ASN A 1 181 ? -40.995 -4.998 26.454 1.00 60.31 181 ASN A CA 1
ATOM 1425 C C . ASN A 1 181 ? -39.474 -4.958 26.283 1.00 60.31 181 ASN A C 1
ATOM 1427 O O . ASN A 1 181 ? -38.831 -5.962 25.970 1.00 60.31 181 ASN A O 1
ATOM 1431 N N . LYS A 1 182 ? -38.906 -3.772 26.540 1.00 72.69 182 LYS A N 1
ATOM 1432 C CA . LYS A 1 182 ? -37.461 -3.525 26.583 1.00 72.69 182 LYS A CA 1
ATOM 1433 C C . LYS A 1 182 ? -37.014 -3.246 28.017 1.00 72.69 182 LYS A C 1
ATOM 1435 O O . LYS A 1 182 ? -36.924 -2.081 28.414 1.00 72.69 182 LYS A O 1
ATOM 1440 N N . SER A 1 183 ? -36.771 -4.297 28.801 1.00 80.12 183 SER A N 1
ATOM 1441 C CA . SER A 1 183 ? -36.273 -4.151 30.174 1.00 80.12 183 SER A CA 1
ATOM 1442 C C . SER A 1 183 ? -34.834 -3.635 30.169 1.00 80.12 183 SER A C 1
ATOM 1444 O O . SER A 1 183 ? -34.037 -3.965 29.291 1.00 80.12 183 SER A O 1
ATOM 1446 N N . VAL A 1 184 ? -34.504 -2.771 31.130 1.00 85.75 184 VAL A N 1
ATOM 1447 C CA . VAL A 1 184 ? -33.140 -2.260 31.293 1.00 85.75 184 VAL A CA 1
ATOM 1448 C C . VAL A 1 184 ? -32.278 -3.348 31.921 1.00 85.75 184 VAL A C 1
ATOM 1450 O O . VAL A 1 184 ? -32.650 -3.908 32.949 1.00 85.75 184 VAL A O 1
ATOM 1453 N N . VAL A 1 185 ? -31.127 -3.616 31.313 1.00 87.44 185 VAL A N 1
ATOM 1454 C CA . VAL A 1 185 ? -30.130 -4.554 31.832 1.00 87.44 185 VAL A CA 1
ATOM 1455 C C . VAL A 1 185 ? -29.249 -3.805 32.839 1.00 87.44 185 VAL A C 1
ATOM 1457 O O . VAL A 1 185 ? -28.684 -2.770 32.470 1.00 87.44 185 VAL A O 1
ATOM 1460 N N . PRO A 1 186 ? -29.159 -4.260 34.103 1.00 89.50 186 PRO A N 1
ATOM 1461 C CA . PRO A 1 186 ? -28.289 -3.634 35.090 1.00 89.50 186 PRO A CA 1
ATOM 1462 C C . PRO A 1 186 ? -26.809 -3.895 34.783 1.00 89.50 186 PRO A C 1
ATOM 1464 O O . PRO A 1 186 ? -26.457 -4.799 34.024 1.00 89.50 186 PRO A O 1
ATOM 1467 N N . ASP A 1 187 ? -25.933 -3.108 35.397 1.00 90.81 187 ASP A N 1
ATOM 1468 C CA . ASP A 1 187 ? -24.493 -3.352 35.342 1.00 90.81 187 ASP A CA 1
ATOM 1469 C C . ASP A 1 187 ? -24.186 -4.715 35.994 1.00 90.81 187 ASP A C 1
ATOM 1471 O O . ASP A 1 187 ? -24.772 -5.077 37.017 1.00 90.81 187 ASP A O 1
ATOM 1475 N N . GLY A 1 188 ? -23.305 -5.500 35.377 1.00 92.06 188 GLY A N 1
ATOM 1476 C CA . GLY A 1 188 ? -23.073 -6.883 35.783 1.00 92.06 188 GLY A CA 1
ATOM 1477 C C . GLY A 1 188 ? -22.350 -7.714 34.731 1.00 92.06 188 GLY A C 1
ATOM 1478 O O . GLY A 1 188 ? -21.940 -7.205 33.686 1.00 92.06 188 GLY A O 1
ATOM 1479 N N . SER A 1 189 ? -22.190 -9.001 35.033 1.00 93.19 189 SER A N 1
ATOM 1480 C CA . SER A 1 189 ? -21.568 -9.990 34.152 1.00 93.19 189 SER A CA 1
ATOM 1481 C C . SER A 1 189 ? -22.636 -10.902 33.554 1.00 93.19 189 SER A C 1
ATOM 1483 O O . SER A 1 189 ? -23.467 -11.440 34.285 1.00 93.19 189 SER A O 1
ATOM 1485 N N . TYR A 1 190 ? -22.609 -11.074 32.236 1.00 91.75 190 TYR A N 1
ATOM 1486 C CA . TYR A 1 190 ? -23.605 -11.819 31.471 1.00 91.75 190 TYR A CA 1
ATOM 1487 C C . TYR A 1 190 ? -22.921 -12.773 30.506 1.00 91.75 190 TYR A C 1
ATOM 1489 O O . TYR A 1 190 ? -22.002 -12.380 29.795 1.00 91.75 190 TYR A O 1
ATOM 1497 N N . GLU A 1 191 ? -23.380 -14.015 30.435 1.00 92.88 191 GLU A N 1
ATOM 1498 C CA . GLU A 1 191 ? -22.864 -14.961 29.452 1.00 92.88 191 GLU A CA 1
ATOM 1499 C C . GLU A 1 191 ? -23.395 -14.638 28.048 1.00 92.88 191 GLU A C 1
ATOM 1501 O O . GLU A 1 191 ? -24.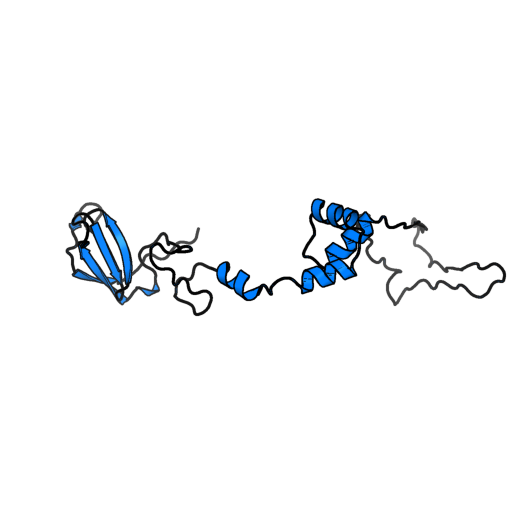584 -14.378 27.847 1.00 92.88 191 GLU A O 1
ATOM 1506 N N . ILE A 1 192 ? -22.508 -14.660 27.055 1.00 90.00 192 ILE A N 1
ATOM 1507 C CA . ILE A 1 192 ? -22.873 -14.497 25.650 1.00 90.00 192 ILE A CA 1
ATOM 1508 C C . ILE A 1 192 ? -23.285 -15.866 25.100 1.00 90.00 192 ILE A C 1
ATOM 1510 O O . ILE A 1 192 ? -22.439 -16.669 24.710 1.00 90.00 192 ILE A O 1
ATOM 1514 N N . CYS A 1 193 ? -24.589 -16.132 25.033 1.00 88.06 193 CYS A N 1
ATOM 1515 C CA . CYS A 1 193 ? -25.101 -17.417 24.539 1.00 88.06 193 CYS A CA 1
ATOM 1516 C C . CYS A 1 193 ? -25.018 -17.555 23.010 1.00 88.06 193 CYS A C 1
ATOM 1518 O O . CYS A 1 193 ? -24.803 -18.643 22.486 1.00 88.06 193 CYS A O 1
ATOM 1520 N N . SER A 1 194 ? -25.207 -16.456 22.278 1.00 86.00 194 SER A N 1
ATOM 1521 C CA . SER A 1 194 ? -25.166 -16.441 20.815 1.00 86.00 194 SER A CA 1
ATOM 1522 C C . SER A 1 194 ? -24.839 -15.047 20.300 1.00 86.00 194 SER A C 1
ATOM 1524 O O . SER A 1 194 ? -25.301 -14.054 20.863 1.00 86.00 194 SER A O 1
ATOM 1526 N N . VAL A 1 195 ? -24.115 -14.972 19.188 1.00 83.25 195 VAL A N 1
ATOM 1527 C CA . VAL A 1 195 ? -23.890 -13.731 18.441 1.00 83.25 195 VAL A CA 1
ATOM 1528 C C . VAL A 1 195 ? -24.508 -13.918 17.062 1.00 83.25 195 VAL A C 1
ATOM 1530 O O . VAL A 1 195 ? -24.336 -14.974 16.457 1.00 83.25 195 VAL A O 1
ATOM 1533 N N . ALA A 1 196 ? -25.248 -12.920 16.575 1.00 72.62 196 ALA A N 1
ATOM 1534 C CA . ALA A 1 196 ? -25.797 -12.969 15.225 1.00 72.62 196 ALA A CA 1
ATOM 1535 C C . ALA A 1 196 ? -24.646 -13.125 14.219 1.00 72.62 196 ALA A C 1
ATOM 1537 O O . ALA A 1 196 ? -23.727 -12.304 14.196 1.00 72.62 196 ALA A O 1
ATOM 1538 N N . ALA A 1 197 ? -24.680 -14.200 13.431 1.00 58.41 197 ALA A N 1
ATOM 1539 C CA . ALA A 1 197 ? -23.733 -14.395 12.346 1.00 58.41 197 ALA A CA 1
ATOM 1540 C C . ALA A 1 197 ? -23.999 -13.353 11.254 1.00 58.41 197 ALA A C 1
ATOM 1542 O O . ALA A 1 197 ? -25.147 -12.993 10.985 1.00 58.41 197 ALA A O 1
ATOM 1543 N N . GLU A 1 198 ? -22.932 -12.867 10.631 1.00 55.31 198 GLU A N 1
ATOM 1544 C CA . GLU A 1 198 ? -23.043 -12.015 9.457 1.00 55.31 198 GLU A CA 1
ATOM 1545 C C . GLU A 1 198 ? -23.724 -12.821 8.340 1.00 55.31 198 GLU A C 1
ATOM 1547 O O . GLU A 1 198 ? -23.242 -13.886 7.952 1.00 55.31 198 GLU A O 1
ATOM 1552 N N . VAL A 1 199 ? -24.851 -12.330 7.821 1.00 38.16 199 VAL A N 1
ATOM 1553 C CA . VAL A 1 199 ? -25.262 -12.691 6.464 1.00 38.16 199 VAL A CA 1
ATOM 1554 C C . VAL A 1 199 ? -24.342 -11.878 5.568 1.00 38.16 199 VAL A C 1
ATOM 1556 O O . VAL A 1 199 ? -24.514 -10.665 5.458 1.00 38.16 199 VAL A O 1
ATOM 1559 N N . ALA A 1 200 ? -23.312 -12.521 5.021 1.00 35.88 200 ALA A N 1
ATOM 1560 C CA . ALA A 1 200 ? -22.482 -11.911 3.993 1.00 35.88 200 ALA A CA 1
ATOM 1561 C C . ALA A 1 200 ? -23.397 -11.503 2.825 1.00 35.88 200 ALA A C 1
ATOM 1563 O O . ALA A 1 200 ? -24.101 -12.352 2.276 1.00 35.88 200 ALA A O 1
ATOM 1564 N N . ILE A 1 201 ? -23.427 -10.208 2.508 1.00 32.31 201 ILE A N 1
ATOM 1565 C CA . ILE A 1 201 ? -23.972 -9.679 1.253 1.00 32.31 201 ILE A CA 1
ATOM 1566 C C . ILE A 1 201 ? -22.784 -9.432 0.335 1.00 32.31 201 ILE A C 1
ATOM 1568 O O . ILE A 1 201 ? -21.812 -8.812 0.827 1.00 32.31 201 ILE A O 1
#

Mean predicted aligned error: 16.64 Å

Foldseek 3Di:
DPPVDDDQDPCNDPVNPFDWDQDDDVVRDIDTDDDDDDPPDDDDDDDDDDDQDLLNLLQVLCVVVDVHDDSVVSVVCVVVVVDSVVVVVVVVPDPDDDPVVVCLLVVDDDDLDQDPRNGLPADDPRDSRDADPDLDGQVLAQWKWFWDQDPVDNQWIFTDTPPHTSDIDGHFQWDPPDPPDTHTDDGDIDGRNGDDDDPDD

Radius of gyration: 35.04 Å; Cα contacts (8 Å, |Δi|>4): 186; chains: 1; bounding box: 75×43×89 Å

Secondary structure (DSSP, 8-state):
--TTS-PPPTTSSTTS---EE----TT-PPEE-PPPPPTT----------PPPHHHHHHHHHHHHSS---HHHHHHHHHTT--HHHHHHHHHHSPPP-HHHHHHHH-----SS--SSS-----TTSTT----S-S--GGGTTSEEEEEE-SS-TTEEEEEETTEEEEEEES--EEESSSS-EEEPPSEEEE----PPP---

Solvent-accessible surface area (backbone atoms only — not comparable to full-atom values): 13275 Å² total; per-residue (Å²): 118,61,94,91,49,87,67,84,53,86,58,68,39,93,91,41,59,63,62,74,46,66,59,95,45,102,80,74,59,69,48,69,65,77,76,92,70,63,94,95,62,83,90,80,91,80,87,76,90,86,80,80,50,68,59,56,51,35,42,55,51,36,52,74,76,44,99,63,66,51,75,68,54,32,54,48,40,41,74,70,67,58,53,64,67,62,50,53,51,52,62,71,69,49,80,90,76,53,68,66,58,61,42,49,78,66,56,66,71,94,60,96,54,95,48,97,70,49,71,83,83,46,53,96,88,38,95,84,48,80,85,70,99,61,70,75,51,74,82,46,44,80,36,49,38,37,39,38,69,34,95,88,43,80,58,28,28,35,36,26,48,91,89,41,78,56,47,75,43,81,52,78,54,61,46,75,84,46,101,83,49,65,51,74,56,73,73,45,78,41,75,30,85,72,58,88,75,81,80,85,127

pLDDT: mean 77.18, std 14.49, range [32.31, 94.62]

Nearest PDB structures (foldseek):
  2dam-assembly1_A  TM=4.793E-01  e=3.127E+00  Homo sapiens
  3qr8-assembly1_A  TM=4.023E-01  e=3.527E+00  Peduovirus P2

Organism: NCBI:txid44445

Sequence (201 aa):
GQGWEPYRGRYSATTHTVPLSCADSELGDCLIFLPPLSAGRKYVLKSYEYSIGERDEAARFLERTTFGATTSEIDAFVADGNDHMDWVRSQMGLPITSHRKFFRERANNFHAETTWMGTLDFGPCEKGARYRKFVFVPKDVGRYLTISTSSIDANYRVLSVGGHIRSVIPGRVKLSVSATNKSVVPDGSYEICSVAAEVAI